Protein AF-A0A399RU28-F1 (afdb_monomer_lite)

Foldseek 3Di:
DDPDPPPPDDPDDDDPPPLVVVLQVQLVVQLPDDADDDLSVLLVVLLVVLVVVLVCCVPPPDFPLNVLSVVLNCQSSQCSSLVHDSNLSNQSNVLSVVLSVCVVVVVCPVPVVVLLVSLQSNLLSVLVSVVSVCVSSVNDQDPPPVSNVVSSLVSQLVVLLVVLVVLVVCCVPTNVPRDHDPCSSVSSSVRSD

Structure (mmCIF, N/CA/C/O backbone):
data_AF-A0A399RU28-F1
#
_entry.id   AF-A0A399RU28-F1
#
loop_
_atom_site.group_PDB
_atom_site.id
_atom_site.type_symbol
_atom_site.label_atom_id
_atom_site.label_alt_id
_atom_site.label_comp_id
_atom_site.label_asym_id
_atom_site.label_entity_id
_atom_site.label_seq_id
_atom_site.pdbx_PDB_ins_code
_atom_site.Cartn_x
_atom_site.Cartn_y
_atom_site.Cartn_z
_atom_site.occupancy
_atom_site.B_iso_or_equiv
_atom_site.auth_seq_id
_atom_site.auth_comp_id
_atom_site.auth_asym_id
_atom_site.auth_atom_id
_atom_site.pdbx_PDB_model_num
ATOM 1 N N . MET A 1 1 ? 39.721 -28.638 8.349 1.00 47.59 1 MET A N 1
ATOM 2 C CA . MET A 1 1 ? 39.337 -27.729 9.447 1.00 47.59 1 MET A CA 1
ATOM 3 C C . MET A 1 1 ? 38.107 -28.329 10.107 1.00 47.59 1 MET A C 1
ATOM 5 O O . MET A 1 1 ? 37.024 -28.208 9.555 1.00 47.59 1 MET A O 1
ATOM 9 N N . LEU A 1 2 ? 38.296 -29.092 11.189 1.00 48.44 2 LEU A N 1
ATOM 10 C CA . LEU A 1 2 ? 37.193 -29.583 12.018 1.00 48.44 2 LEU A CA 1
ATOM 11 C C . LEU A 1 2 ? 36.683 -28.405 12.857 1.00 48.44 2 LEU A C 1
ATOM 13 O O . LEU A 1 2 ? 37.481 -27.754 13.526 1.00 48.44 2 LEU A O 1
ATOM 17 N N . THR A 1 3 ? 35.385 -28.124 12.796 1.00 59.28 3 THR A N 1
ATOM 18 C CA . THR A 1 3 ? 34.708 -27.182 13.691 1.00 59.28 3 THR A CA 1
ATOM 19 C C . THR A 1 3 ? 34.723 -27.750 15.105 1.00 59.28 3 THR A C 1
ATOM 21 O O . THR A 1 3 ? 34.259 -28.868 15.320 1.00 59.28 3 THR A O 1
ATOM 24 N N . ASP A 1 4 ? 35.276 -26.992 16.045 1.00 61.34 4 ASP A N 1
ATOM 25 C CA . ASP A 1 4 ? 35.239 -27.282 17.475 1.00 61.34 4 ASP A CA 1
ATOM 26 C C . ASP A 1 4 ? 33.771 -27.342 17.958 1.00 61.34 4 ASP A C 1
ATOM 28 O O . ASP A 1 4 ? 33.078 -26.323 17.904 1.00 61.34 4 ASP A O 1
ATOM 32 N N . PRO A 1 5 ? 33.260 -28.506 18.404 1.00 63.31 5 PRO A N 1
ATOM 33 C CA . PRO A 1 5 ? 31.882 -28.651 18.870 1.00 63.31 5 PRO A CA 1
ATOM 34 C C . PRO A 1 5 ? 31.649 -28.056 20.272 1.00 63.31 5 PRO A C 1
ATOM 36 O O . PRO A 1 5 ? 30.544 -28.173 20.796 1.00 63.31 5 PRO A O 1
ATOM 39 N N . THR A 1 6 ? 32.667 -27.446 20.892 1.00 69.25 6 THR A N 1
ATOM 40 C CA . THR A 1 6 ? 32.591 -26.832 22.230 1.00 69.25 6 THR A CA 1
ATOM 41 C C . THR A 1 6 ? 32.585 -25.301 22.212 1.00 69.25 6 THR A C 1
ATOM 43 O O . THR A 1 6 ? 32.624 -24.670 23.270 1.00 69.25 6 THR A O 1
ATOM 46 N N . GLY A 1 7 ? 32.487 -24.688 21.025 1.00 64.19 7 GLY A N 1
ATOM 47 C CA . GLY A 1 7 ? 32.287 -23.246 20.903 1.00 64.19 7 GLY A CA 1
ATOM 48 C C . GLY A 1 7 ? 31.017 -22.794 21.644 1.00 64.19 7 GLY A C 1
ATOM 49 O O . GLY A 1 7 ? 30.012 -23.508 21.612 1.00 64.19 7 GLY A O 1
ATOM 50 N N . PRO A 1 8 ? 31.039 -21.637 22.332 1.00 69.00 8 PRO A N 1
ATOM 51 C CA . PRO A 1 8 ? 29.860 -21.115 23.013 1.00 69.00 8 PRO A CA 1
ATOM 52 C C . PRO A 1 8 ? 28.703 -21.000 22.019 1.00 69.00 8 PRO A C 1
ATOM 54 O O . PRO A 1 8 ? 28.905 -20.549 20.889 1.00 69.00 8 PRO A O 1
ATOM 57 N N . ASN A 1 9 ? 27.502 -21.412 22.443 1.00 69.19 9 ASN A N 1
ATOM 58 C CA . ASN A 1 9 ? 26.292 -21.205 21.652 1.00 69.19 9 ASN A CA 1
ATOM 59 C C . ASN A 1 9 ? 26.249 -19.744 21.180 1.00 69.19 9 ASN A C 1
ATOM 61 O O . ASN A 1 9 ? 26.571 -18.850 21.975 1.00 69.19 9 ASN A O 1
ATOM 65 N N . PRO A 1 10 ? 25.873 -19.486 19.913 1.00 69.38 10 PRO A N 1
ATOM 66 C CA . PRO A 1 10 ? 25.647 -18.122 19.469 1.00 69.38 10 PRO A CA 1
ATOM 67 C C . PRO A 1 10 ? 24.682 -17.453 20.459 1.00 69.38 10 PRO A C 1
ATOM 69 O O . PRO A 1 10 ? 23.732 -18.109 20.895 1.00 69.38 10 PRO A O 1
ATOM 72 N N . PRO A 1 11 ? 24.947 -16.202 20.875 1.00 71.19 11 PRO A N 1
ATOM 73 C CA . PRO A 1 11 ? 24.091 -15.521 21.832 1.00 71.19 11 PRO A CA 1
ATOM 74 C C . PRO A 1 11 ? 22.655 -15.539 21.312 1.00 71.19 11 PRO A C 1
ATOM 76 O O . PRO A 1 11 ? 22.426 -15.249 20.134 1.00 71.19 11 PRO A O 1
ATOM 79 N N . ASP A 1 12 ? 21.714 -15.906 22.186 1.00 75.88 12 ASP A N 1
ATOM 80 C CA . ASP A 1 12 ? 20.292 -15.885 21.864 1.00 75.88 12 ASP A CA 1
ATOM 81 C C . ASP A 1 12 ? 19.951 -14.527 21.250 1.00 75.88 12 ASP A C 1
ATOM 83 O O . ASP A 1 12 ? 20.352 -13.476 21.767 1.00 75.88 12 ASP A O 1
ATOM 87 N N . ALA A 1 13 ? 19.243 -14.548 20.118 1.00 69.31 13 ALA A N 1
ATOM 88 C CA . ALA A 1 13 ? 18.789 -13.319 19.492 1.00 69.31 13 ALA A CA 1
ATOM 89 C C . ALA A 1 13 ? 18.031 -12.497 20.549 1.00 69.31 13 ALA A C 1
ATOM 91 O O . ALA A 1 13 ? 17.167 -13.055 21.237 1.00 69.31 13 ALA A O 1
ATOM 92 N N . PRO A 1 14 ? 18.356 -11.203 20.723 1.00 68.81 14 PRO A N 1
ATOM 93 C CA . PRO A 1 14 ? 17.723 -10.394 21.749 1.00 68.81 14 PRO A CA 1
ATOM 94 C C . PRO A 1 14 ? 16.210 -10.431 21.545 1.00 68.81 14 PRO A C 1
ATOM 96 O O . PRO A 1 14 ? 15.713 -10.155 20.450 1.00 68.81 14 PRO A O 1
ATOM 99 N N . ALA A 1 15 ? 15.484 -10.813 22.597 1.00 66.88 15 ALA A N 1
ATOM 100 C CA . ALA A 1 15 ? 14.033 -10.826 22.558 1.00 66.88 15 ALA A CA 1
ATOM 101 C C . ALA A 1 15 ? 13.525 -9.412 22.222 1.00 66.88 15 ALA A C 1
ATOM 103 O O . ALA A 1 15 ? 14.080 -8.430 22.733 1.00 66.88 15 ALA A O 1
ATOM 104 N N . PRO A 1 16 ? 12.489 -9.281 21.375 1.00 65.56 16 PRO A N 1
ATOM 105 C CA . PRO A 1 16 ? 11.913 -7.980 21.084 1.00 65.56 16 PRO A CA 1
ATOM 106 C C . PRO A 1 16 ? 11.428 -7.322 22.385 1.00 65.56 16 PRO A C 1
ATOM 108 O O . PRO A 1 16 ? 10.990 -8.026 23.303 1.00 65.56 16 PRO A O 1
ATOM 111 N N . PRO A 1 17 ? 11.488 -5.984 22.482 1.00 73.38 17 PRO A N 1
ATOM 112 C CA . PRO A 1 17 ? 10.963 -5.280 23.642 1.00 73.38 17 PRO A CA 1
ATOM 113 C C . PRO A 1 17 ? 9.480 -5.641 23.862 1.00 73.38 17 PRO A C 1
ATOM 115 O O . PRO A 1 17 ? 8.737 -5.958 22.927 1.00 73.38 17 PRO A O 1
ATOM 118 N N . ALA A 1 18 ? 9.073 -5.701 25.134 1.00 74.75 18 ALA A N 1
ATOM 119 C CA . ALA A 1 18 ? 7.817 -6.329 25.557 1.00 74.75 18 ALA A CA 1
ATOM 120 C C . ALA A 1 18 ? 6.557 -5.692 24.935 1.00 74.75 18 ALA A C 1
ATOM 122 O O . ALA A 1 18 ? 5.540 -6.363 24.766 1.00 74.75 18 ALA A O 1
ATOM 123 N N . ASP A 1 19 ? 6.636 -4.416 24.567 1.00 82.19 19 ASP A N 1
ATOM 124 C CA . ASP A 1 19 ? 5.600 -3.649 23.876 1.00 82.19 19 ASP A CA 1
ATOM 125 C C . ASP A 1 19 ? 5.387 -4.116 22.426 1.00 82.19 19 ASP A C 1
ATOM 127 O O . ASP A 1 19 ? 4.248 -4.339 22.010 1.00 82.19 19 ASP A O 1
ATOM 131 N N . VAL A 1 20 ? 6.467 -4.357 21.681 1.00 78.75 20 VAL A N 1
ATOM 132 C CA . VAL A 1 20 ? 6.427 -4.871 20.304 1.00 78.75 20 VAL A CA 1
ATOM 133 C C . VAL A 1 20 ? 5.898 -6.303 20.278 1.00 78.75 20 VAL A C 1
ATOM 135 O O . VAL A 1 20 ? 5.045 -6.635 19.452 1.00 78.75 20 VAL A O 1
ATOM 138 N N . ALA A 1 21 ? 6.352 -7.152 21.204 1.00 81.88 21 ALA A N 1
ATOM 139 C CA . ALA A 1 21 ? 5.864 -8.526 21.317 1.00 81.88 21 ALA A CA 1
ATOM 140 C C . ALA A 1 21 ? 4.360 -8.571 21.642 1.00 81.88 21 ALA A C 1
ATOM 142 O O . ALA A 1 21 ? 3.609 -9.338 21.033 1.00 81.88 21 ALA A O 1
ATOM 143 N N . ALA A 1 22 ? 3.904 -7.714 22.561 1.00 85.50 22 ALA A N 1
ATOM 144 C CA . ALA A 1 22 ? 2.492 -7.592 22.902 1.00 85.50 22 ALA A CA 1
ATOM 145 C C . ALA A 1 22 ? 1.658 -7.092 21.712 1.00 85.50 22 ALA A C 1
ATOM 147 O O . ALA A 1 22 ? 0.605 -7.662 21.420 1.00 85.50 22 ALA A O 1
ATOM 148 N N . PHE A 1 23 ? 2.141 -6.077 20.989 1.00 85.44 23 PHE A N 1
ATOM 149 C CA . PHE A 1 23 ? 1.492 -5.571 19.780 1.00 85.44 23 PHE A CA 1
ATOM 150 C C . PHE A 1 23 ? 1.347 -6.660 18.709 1.00 85.44 23 PHE A C 1
ATOM 152 O O . PHE A 1 23 ? 0.246 -6.892 18.205 1.00 85.44 23 PHE A O 1
ATOM 159 N N . ALA A 1 24 ? 2.431 -7.379 18.407 1.00 84.94 24 ALA A N 1
ATOM 160 C CA . ALA A 1 24 ? 2.421 -8.467 17.433 1.00 84.94 24 ALA A CA 1
ATOM 161 C C . ALA A 1 24 ? 1.465 -9.600 17.848 1.00 84.94 24 ALA A C 1
ATOM 163 O O . ALA A 1 24 ? 0.697 -10.101 17.024 1.00 84.94 24 ALA A O 1
ATOM 164 N N . GLY A 1 25 ? 1.448 -9.959 19.137 1.00 86.50 25 GLY A N 1
ATOM 165 C CA . GLY A 1 25 ? 0.516 -10.945 19.683 1.00 86.50 25 GLY A CA 1
ATOM 166 C C . GLY A 1 25 ? -0.949 -10.527 19.518 1.00 86.50 25 GLY A C 1
ATOM 167 O O . GLY A 1 25 ? -1.777 -11.318 19.062 1.00 86.50 25 GLY A O 1
ATOM 168 N N . LEU A 1 26 ? -1.275 -9.267 19.816 1.00 87.06 26 LEU A N 1
ATOM 169 C CA . LEU A 1 26 ? -2.621 -8.716 19.625 1.00 87.06 26 LEU A CA 1
ATOM 170 C C . LEU A 1 26 ? -3.029 -8.676 18.150 1.00 87.06 26 LEU A C 1
ATOM 172 O O . LEU A 1 26 ? -4.180 -8.991 17.825 1.00 87.06 26 LEU A O 1
ATOM 176 N N . ALA A 1 27 ? -2.100 -8.330 17.259 1.00 88.75 27 ALA A N 1
ATOM 177 C CA . ALA A 1 27 ? -2.342 -8.348 15.824 1.00 88.75 27 ALA A CA 1
ATOM 178 C C . ALA A 1 27 ? -2.647 -9.771 15.329 1.00 88.75 27 ALA A C 1
ATOM 180 O O . ALA A 1 27 ? -3.633 -9.982 14.620 1.00 88.75 27 ALA A O 1
ATOM 181 N N . GLY A 1 28 ? -1.879 -10.767 15.784 1.00 88.06 28 GLY A N 1
ATOM 182 C CA . GLY A 1 28 ? -2.119 -12.180 15.482 1.00 88.06 28 GLY A CA 1
ATOM 183 C C . GLY A 1 28 ? -3.486 -12.667 15.972 1.00 88.06 28 GLY A C 1
ATOM 184 O O . GLY A 1 28 ? -4.254 -13.255 15.211 1.00 88.06 28 GLY A O 1
ATOM 185 N N . LEU A 1 29 ? -3.852 -12.349 17.217 1.00 92.12 29 LEU A N 1
ATOM 186 C CA . LEU A 1 29 ? -5.172 -12.690 17.761 1.00 92.12 29 LEU A CA 1
ATOM 187 C C . LEU A 1 29 ? -6.311 -12.022 16.988 1.00 92.12 29 LEU A C 1
ATOM 189 O O . LEU A 1 29 ? -7.373 -12.617 16.821 1.00 92.12 29 LEU A O 1
ATOM 193 N N . THR A 1 30 ? -6.110 -10.787 16.529 1.00 91.25 30 THR A N 1
ATOM 194 C CA . THR A 1 30 ? -7.100 -10.058 15.731 1.00 91.25 30 THR A CA 1
ATOM 195 C C . THR A 1 30 ? -7.265 -10.686 14.354 1.00 91.25 30 THR A C 1
ATOM 197 O O . THR A 1 30 ? -8.398 -10.867 13.904 1.00 91.25 30 THR A O 1
ATOM 200 N N . PHE A 1 31 ? -6.156 -11.091 13.732 1.00 92.19 31 PHE A N 1
ATOM 201 C CA . PHE A 1 31 ? -6.147 -11.743 12.429 1.00 92.19 31 PHE A CA 1
ATOM 202 C C . PHE A 1 31 ? -6.958 -13.043 12.420 1.00 92.19 31 PHE A C 1
ATOM 204 O O . PHE A 1 31 ? -7.761 -13.268 11.516 1.00 92.19 31 PHE A O 1
ATOM 211 N N . LEU A 1 32 ? -6.806 -13.857 13.469 1.00 93.19 32 LEU A N 1
ATOM 212 C CA . LEU A 1 32 ? -7.460 -15.161 13.612 1.00 93.19 32 LEU A CA 1
ATOM 213 C C . LEU A 1 32 ? -8.948 -15.089 13.982 1.00 93.19 32 LEU A C 1
ATOM 215 O O . LEU A 1 32 ? -9.616 -16.122 14.058 1.00 93.19 32 LEU A O 1
ATOM 219 N N . ARG A 1 33 ? -9.502 -13.896 14.231 1.00 91.44 33 ARG A N 1
ATOM 220 C CA . ARG A 1 33 ? -10.941 -13.770 14.496 1.00 91.44 33 ARG A CA 1
ATOM 221 C C . ARG A 1 33 ? -11.732 -14.210 13.258 1.00 91.44 33 ARG A C 1
ATOM 223 O O . ARG A 1 33 ? -11.344 -13.862 12.146 1.00 91.44 33 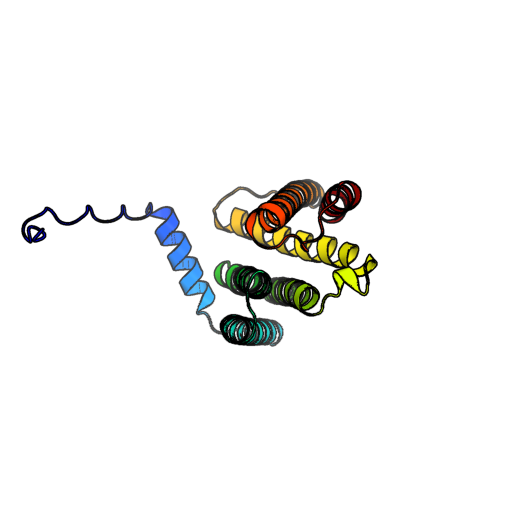ARG A O 1
ATOM 230 N N . PRO A 1 34 ? -12.874 -14.898 13.412 1.00 91.94 34 PRO A N 1
ATOM 231 C CA . PRO A 1 34 ? -13.719 -15.224 12.270 1.00 91.94 34 PRO A CA 1
ATOM 232 C C . PRO A 1 34 ? -14.293 -13.942 11.633 1.00 91.94 34 PRO A C 1
ATOM 234 O O . PRO A 1 34 ? -14.616 -12.990 12.363 1.00 91.94 34 PRO A O 1
ATOM 237 N N . PRO A 1 35 ? -14.433 -13.884 10.295 1.00 92.88 35 PRO A N 1
ATOM 238 C CA . PRO A 1 35 ? -15.053 -12.750 9.620 1.00 92.88 35 PRO A CA 1
ATOM 239 C C . PRO A 1 35 ? -16.526 -12.625 10.026 1.00 92.88 35 PRO A C 1
ATOM 241 O O . PRO A 1 35 ? -17.230 -13.615 10.226 1.00 92.88 35 PRO A O 1
ATOM 244 N N . ARG A 1 36 ? -17.011 -11.386 10.149 1.00 93.25 36 ARG A N 1
ATOM 245 C CA . ARG A 1 36 ? -18.416 -11.087 10.461 1.00 93.25 36 ARG A CA 1
ATOM 246 C C . ARG A 1 36 ? -19.004 -10.199 9.370 1.00 93.25 36 ARG A C 1
ATOM 248 O O . ARG A 1 36 ? -18.584 -9.055 9.218 1.00 93.25 36 ARG A O 1
ATOM 255 N N . GLY A 1 37 ? -19.989 -10.728 8.646 1.00 96.62 37 GLY A N 1
ATOM 256 C CA . GLY A 1 37 ? -20.664 -10.043 7.541 1.00 96.62 37 GLY A CA 1
ATOM 257 C C . GLY A 1 37 ? -19.992 -10.248 6.180 1.00 96.62 37 GLY A C 1
ATOM 258 O O . GLY A 1 37 ? -18.840 -10.667 6.087 1.00 96.62 37 GLY A O 1
ATOM 259 N N . VAL A 1 38 ? -20.734 -9.934 5.115 1.00 97.69 38 VAL A N 1
ATOM 260 C CA . VAL A 1 38 ? -20.341 -10.219 3.723 1.00 97.69 38 VAL A CA 1
ATOM 261 C C . VAL A 1 38 ? -19.036 -9.524 3.337 1.00 97.69 38 VAL A C 1
ATOM 263 O O . VAL A 1 38 ? -18.155 -10.161 2.779 1.00 97.69 38 VAL A O 1
ATOM 266 N N . THR A 1 39 ? -18.858 -8.247 3.685 1.00 97.75 39 THR A N 1
ATOM 267 C CA . THR A 1 39 ? -17.640 -7.495 3.337 1.00 97.75 39 THR A CA 1
ATOM 268 C C . THR A 1 39 ? -16.378 -8.103 3.950 1.00 97.75 39 THR A C 1
ATOM 270 O O . THR A 1 39 ? -15.341 -8.132 3.299 1.00 97.75 39 THR A O 1
ATOM 273 N N . ALA A 1 40 ? -16.462 -8.622 5.180 1.00 96.88 40 ALA A N 1
ATOM 274 C CA . ALA A 1 40 ? -15.328 -9.281 5.826 1.00 96.88 40 ALA A CA 1
ATOM 275 C C . ALA A 1 40 ? -14.990 -10.613 5.141 1.00 96.88 40 ALA A C 1
ATOM 277 O O . ALA A 1 40 ? -13.823 -10.916 4.936 1.00 96.88 40 ALA A O 1
ATOM 278 N N . VAL A 1 41 ? -16.011 -11.372 4.731 1.00 98.06 41 VAL A N 1
ATOM 279 C CA . VAL A 1 41 ? -15.817 -12.604 3.952 1.00 98.06 41 VAL A CA 1
ATOM 280 C C . VAL A 1 41 ? -15.180 -12.297 2.597 1.00 98.06 41 VAL A C 1
ATOM 282 O O . VAL A 1 41 ? -14.254 -12.989 2.194 1.00 98.06 41 VAL A O 1
ATOM 285 N N . LEU A 1 42 ? -15.627 -11.242 1.909 1.00 98.38 42 LEU A N 1
ATOM 286 C CA . LEU A 1 42 ? -15.019 -10.821 0.646 1.00 98.38 42 LEU A CA 1
ATOM 287 C C . LEU A 1 42 ? -13.546 -10.433 0.828 1.00 98.38 42 LEU A C 1
ATOM 289 O O . LEU A 1 42 ? -12.726 -10.827 0.006 1.00 98.38 42 LEU A O 1
ATOM 293 N N . ALA A 1 43 ? -13.192 -9.728 1.908 1.00 97.81 43 ALA A N 1
ATOM 294 C CA . ALA A 1 43 ? -11.795 -9.397 2.204 1.00 97.81 43 ALA A CA 1
ATOM 295 C C . ALA A 1 43 ? -10.939 -10.661 2.405 1.00 97.81 43 ALA A C 1
ATOM 297 O O . ALA A 1 43 ? -9.834 -10.755 1.873 1.00 97.81 43 ALA A O 1
ATOM 298 N N . ASP A 1 44 ? -11.470 -11.666 3.106 1.00 97.75 44 ASP A N 1
ATOM 299 C CA . ASP A 1 44 ? -10.787 -12.949 3.294 1.00 97.75 44 ASP A CA 1
ATOM 300 C C . ASP A 1 44 ? -10.638 -13.723 1.973 1.00 97.75 44 ASP A C 1
ATOM 302 O O . ASP A 1 44 ? -9.577 -14.292 1.720 1.00 97.75 44 ASP A O 1
ATOM 306 N N . VAL A 1 45 ? -11.646 -13.701 1.092 1.00 98.25 45 VAL A N 1
ATOM 307 C CA . VAL A 1 45 ? -11.549 -14.292 -0.257 1.00 98.25 45 VAL A CA 1
ATOM 308 C C . VAL A 1 45 ? -10.448 -13.615 -1.070 1.00 98.25 45 VAL A C 1
ATOM 310 O O . VAL A 1 45 ? -9.610 -14.305 -1.645 1.00 98.25 45 VAL A O 1
ATOM 313 N N . VAL A 1 46 ? -10.407 -12.281 -1.079 1.00 98.44 46 VAL A N 1
ATOM 314 C CA . VAL A 1 46 ? -9.357 -11.505 -1.759 1.00 98.44 46 VAL A CA 1
ATOM 315 C C . VAL A 1 46 ? -7.974 -11.862 -1.201 1.00 98.44 46 VAL A C 1
ATOM 317 O O . VAL A 1 46 ? -7.041 -12.082 -1.970 1.00 98.44 46 VAL A O 1
ATOM 320 N N . ARG A 1 47 ? -7.845 -12.035 0.120 1.00 98.00 47 ARG A N 1
ATOM 321 C CA . ARG A 1 47 ? -6.600 -12.485 0.764 1.00 98.00 47 ARG A CA 1
ATOM 322 C C . ARG A 1 47 ? -6.178 -13.888 0.337 1.00 98.00 47 ARG A C 1
ATOM 324 O O . ARG A 1 47 ? -4.998 -14.105 0.079 1.00 98.00 47 ARG A O 1
ATOM 331 N N . VAL A 1 48 ? -7.117 -14.831 0.246 1.00 98.25 48 VAL A N 1
ATOM 332 C CA . VAL A 1 48 ? -6.836 -16.194 -0.233 1.00 98.25 48 VAL A CA 1
ATOM 333 C C . VAL A 1 48 ? -6.400 -16.174 -1.695 1.00 98.25 48 VAL A C 1
ATOM 335 O O . VAL A 1 48 ? -5.406 -16.814 -2.026 1.00 98.25 48 VAL A O 1
ATOM 338 N N . ILE A 1 49 ? -7.090 -15.414 -2.550 1.00 98.44 49 ILE A N 1
ATOM 339 C CA . ILE A 1 49 ? -6.698 -15.234 -3.954 1.00 98.44 49 ILE A CA 1
ATOM 340 C C . ILE A 1 49 ? -5.271 -14.698 -4.016 1.00 98.44 49 ILE A C 1
ATOM 342 O O . ILE A 1 49 ? -4.425 -15.323 -4.642 1.00 98.44 49 ILE A O 1
ATOM 346 N N . GLY A 1 50 ? -4.976 -13.611 -3.302 1.00 98.00 50 GLY A N 1
ATOM 347 C CA . GLY A 1 50 ? -3.644 -13.017 -3.296 1.00 98.00 50 GLY A CA 1
ATOM 348 C C . GLY A 1 50 ? -2.550 -13.958 -2.798 1.00 98.00 50 GLY A C 1
ATOM 349 O O . GLY A 1 50 ? -1.480 -14.013 -3.397 1.00 98.00 50 GLY A O 1
ATOM 350 N N . LEU A 1 51 ? -2.821 -14.747 -1.753 1.00 98.12 51 LEU A N 1
ATOM 351 C CA . LEU A 1 51 ? -1.882 -15.760 -1.268 1.00 98.12 51 LEU A CA 1
ATOM 352 C C . LEU A 1 51 ? -1.611 -16.827 -2.326 1.00 98.12 51 LEU A C 1
ATOM 354 O O . LEU A 1 51 ? -0.456 -17.160 -2.575 1.00 98.12 51 LEU A O 1
ATOM 358 N N . LEU A 1 52 ? -2.657 -17.355 -2.961 1.00 98.06 52 LEU A N 1
ATOM 359 C CA . LEU A 1 52 ? -2.503 -18.362 -4.007 1.00 98.06 52 LEU A CA 1
ATOM 360 C C . LEU A 1 52 ? -1.786 -17.785 -5.232 1.00 98.06 52 LEU A C 1
ATOM 362 O O . LEU A 1 52 ? -0.930 -18.463 -5.791 1.00 98.06 52 LEU A O 1
ATOM 366 N N . THR A 1 53 ? -2.079 -16.539 -5.614 1.00 97.25 53 THR A N 1
ATOM 367 C CA . THR A 1 53 ? -1.397 -15.848 -6.714 1.00 97.25 53 THR A CA 1
ATOM 368 C C . THR A 1 53 ? 0.076 -15.617 -6.405 1.00 97.25 53 THR A C 1
ATOM 370 O O . THR A 1 53 ? 0.896 -15.875 -7.275 1.00 97.25 53 THR A O 1
ATOM 373 N N . PHE A 1 54 ? 0.437 -15.210 -5.185 1.00 96.62 54 PHE A N 1
ATOM 374 C CA . PHE A 1 54 ? 1.839 -15.092 -4.776 1.00 96.62 54 PHE A CA 1
ATOM 375 C C . PHE A 1 54 ? 2.556 -16.445 -4.769 1.00 96.62 54 PHE A C 1
ATOM 377 O O . PHE A 1 54 ? 3.648 -16.581 -5.312 1.00 96.62 54 PHE A O 1
ATOM 384 N N . LEU A 1 55 ? 1.949 -17.478 -4.177 1.00 96.00 55 LEU A N 1
ATOM 385 C CA . LEU A 1 55 ? 2.556 -18.810 -4.171 1.00 96.00 55 LEU A CA 1
ATOM 386 C C . LEU A 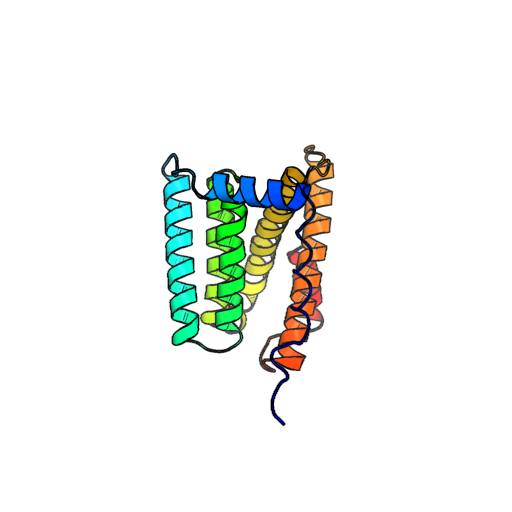1 55 ? 2.761 -19.310 -5.601 1.00 96.00 55 LEU A C 1
ATOM 388 O O . LEU A 1 55 ? 3.829 -19.815 -5.924 1.00 96.00 55 LEU A O 1
ATOM 392 N N . PHE A 1 56 ? 1.769 -19.119 -6.470 1.00 96.06 56 PHE A N 1
ATOM 393 C CA . PHE A 1 56 ? 1.895 -19.421 -7.889 1.00 96.06 56 PHE A CA 1
ATOM 394 C C . PHE A 1 56 ? 2.992 -18.586 -8.554 1.00 96.06 56 PHE A C 1
ATOM 396 O O . PHE A 1 56 ? 3.806 -19.149 -9.284 1.00 96.06 56 PHE A O 1
ATOM 403 N N . SER A 1 57 ? 3.058 -17.279 -8.277 1.00 95.38 57 SER A N 1
ATOM 404 C CA . SER A 1 57 ? 4.054 -16.389 -8.870 1.00 95.38 57 SER A CA 1
ATOM 405 C C . SER A 1 57 ? 5.459 -16.855 -8.542 1.00 95.38 57 SER A C 1
ATOM 407 O O . SER A 1 57 ? 6.267 -16.904 -9.447 1.00 95.38 57 SER A O 1
ATOM 40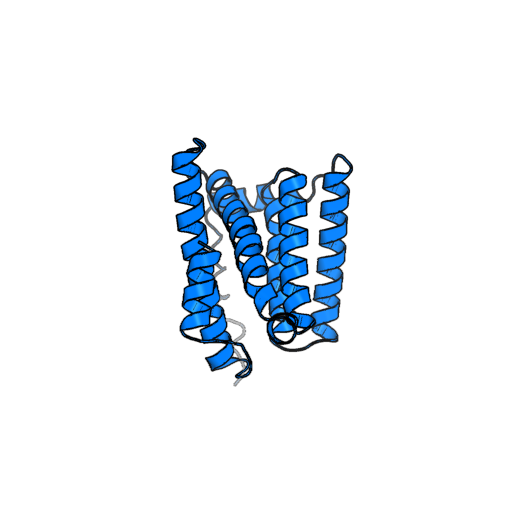9 N N . VAL A 1 58 ? 5.746 -17.284 -7.310 1.00 93.25 58 VAL A N 1
ATOM 410 C CA . VAL A 1 58 ? 7.085 -17.756 -6.910 1.00 93.25 58 VAL A CA 1
ATOM 411 C C . VAL A 1 58 ? 7.592 -18.922 -7.771 1.00 93.25 58 VAL A C 1
ATOM 413 O O . VAL A 1 58 ? 8.794 -19.018 -8.009 1.00 93.25 58 VAL A O 1
ATOM 416 N N . PHE A 1 59 ? 6.704 -19.801 -8.245 1.00 93.12 59 PHE A N 1
ATOM 417 C CA . PHE A 1 59 ? 7.090 -20.963 -9.056 1.00 93.12 59 PHE A CA 1
ATOM 418 C C . PHE A 1 59 ? 6.945 -20.739 -10.563 1.00 93.12 59 PHE A C 1
ATOM 420 O O . PHE A 1 59 ? 7.676 -21.348 -11.341 1.00 93.12 59 PHE A O 1
ATOM 427 N N . ALA A 1 60 ? 5.978 -19.922 -10.978 1.00 93.69 60 ALA A N 1
ATOM 428 C CA . ALA A 1 60 ? 5.622 -19.739 -12.382 1.00 93.69 60 ALA A CA 1
ATOM 429 C C . ALA A 1 60 ? 6.218 -18.468 -12.999 1.00 93.69 60 ALA A C 1
ATOM 431 O O . ALA A 1 60 ? 6.400 -18.413 -14.215 1.00 93.69 60 ALA A O 1
ATOM 432 N N . TRP A 1 61 ? 6.491 -17.450 -12.183 1.00 90.94 61 TRP A N 1
ATOM 433 C CA . TRP A 1 61 ? 7.005 -16.143 -12.585 1.00 90.94 61 TRP A CA 1
ATOM 434 C C . TRP A 1 61 ? 8.302 -15.834 -11.818 1.00 90.94 61 TRP A C 1
ATOM 436 O O . TRP A 1 61 ? 8.536 -16.304 -10.707 1.00 90.94 61 TRP A O 1
ATOM 446 N N . THR A 1 62 ? 9.196 -15.050 -12.406 1.00 76.25 62 THR A N 1
ATOM 447 C CA . THR A 1 62 ? 10.506 -14.764 -11.801 1.00 76.25 62 THR A CA 1
ATOM 448 C C . THR A 1 62 ? 10.707 -13.272 -11.582 1.00 76.25 62 THR A C 1
ATOM 450 O O . THR A 1 62 ? 10.028 -12.448 -12.188 1.00 76.25 62 THR A O 1
ATOM 453 N N . GLY A 1 63 ? 11.648 -12.929 -10.701 1.00 82.06 63 GLY A N 1
ATOM 454 C CA . GLY A 1 63 ? 12.112 -11.555 -10.514 1.00 82.06 63 GLY A CA 1
ATOM 455 C C . GLY A 1 63 ? 11.094 -10.628 -9.845 1.00 82.06 63 GLY A C 1
ATOM 456 O O . GLY A 1 63 ? 10.479 -10.973 -8.832 1.00 82.06 63 GLY A O 1
ATOM 457 N N . THR A 1 64 ? 10.953 -9.437 -10.422 1.00 85.38 64 THR A N 1
ATOM 458 C CA . THR A 1 64 ? 10.196 -8.281 -9.915 1.00 85.38 64 THR A CA 1
ATOM 459 C C . THR A 1 64 ? 8.717 -8.590 -9.691 1.00 85.38 64 THR A C 1
ATOM 461 O O . THR A 1 64 ? 8.162 -8.212 -8.663 1.00 85.38 64 THR A O 1
ATOM 464 N N . THR A 1 65 ? 8.095 -9.388 -10.563 1.00 90.25 65 THR A N 1
ATOM 465 C CA . THR A 1 65 ? 6.685 -9.798 -10.424 1.00 90.25 65 THR A CA 1
ATOM 466 C C . THR A 1 65 ? 6.408 -10.470 -9.074 1.00 90.25 65 THR A C 1
ATOM 468 O O . THR A 1 65 ? 5.447 -10.129 -8.384 1.00 90.25 65 THR A O 1
ATOM 471 N N . SER A 1 66 ? 7.240 -11.436 -8.674 1.00 92.44 66 SER A N 1
ATOM 472 C CA . SER A 1 66 ? 7.037 -12.160 -7.413 1.00 92.44 66 SER A CA 1
ATOM 473 C C . SER A 1 66 ? 7.272 -11.260 -6.200 1.00 92.44 66 SER A C 1
ATOM 475 O O . SER A 1 66 ? 6.585 -11.413 -5.189 1.00 92.44 66 SER A O 1
ATOM 477 N N . ALA A 1 67 ? 8.173 -10.278 -6.312 1.00 92.06 67 ALA A N 1
ATOM 478 C CA . ALA A 1 67 ? 8.347 -9.245 -5.294 1.00 92.06 67 ALA A CA 1
ATOM 479 C C . ALA A 1 67 ? 7.100 -8.348 -5.169 1.00 92.06 67 ALA A C 1
ATOM 481 O O . ALA A 1 67 ? 6.655 -8.087 -4.052 1.00 92.06 67 ALA A O 1
ATOM 482 N N . MET A 1 68 ? 6.469 -7.962 -6.284 1.00 94.25 68 MET A N 1
ATOM 483 C CA . MET A 1 68 ? 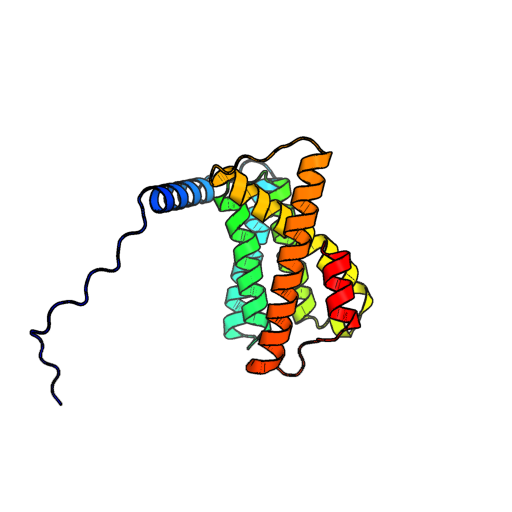5.233 -7.165 -6.265 1.00 94.25 68 MET A CA 1
ATOM 484 C C . MET A 1 68 ? 4.070 -7.908 -5.606 1.00 94.25 68 MET A C 1
ATOM 486 O O . MET A 1 68 ? 3.371 -7.344 -4.763 1.00 94.25 68 MET A O 1
ATOM 490 N N . PHE A 1 69 ? 3.894 -9.201 -5.893 1.00 96.75 69 PHE A N 1
ATOM 491 C CA . PHE A 1 69 ? 2.886 -10.004 -5.191 1.00 96.75 69 PHE A CA 1
ATOM 492 C C . PHE A 1 69 ? 3.228 -10.235 -3.710 1.00 96.75 69 PHE A C 1
ATOM 494 O O . PHE A 1 69 ? 2.314 -10.316 -2.886 1.00 96.75 69 PHE A O 1
ATOM 501 N N . ALA A 1 70 ? 4.512 -10.277 -3.337 1.00 95.25 70 ALA A N 1
ATOM 502 C CA . ALA A 1 70 ? 4.922 -10.304 -1.931 1.00 95.25 70 ALA A CA 1
ATOM 503 C C . ALA A 1 70 ? 4.541 -9.002 -1.200 1.00 95.25 70 ALA A C 1
ATOM 505 O O . ALA A 1 70 ? 4.009 -9.051 -0.090 1.00 95.25 70 ALA A O 1
ATOM 506 N N . LEU A 1 71 ? 4.751 -7.840 -1.828 1.00 95.06 71 LEU A N 1
ATOM 507 C CA . LEU A 1 71 ? 4.308 -6.548 -1.294 1.00 95.06 71 LEU A CA 1
ATOM 508 C C . LEU A 1 71 ? 2.778 -6.479 -1.195 1.00 95.06 71 LEU A C 1
ATOM 510 O O . LEU A 1 71 ? 2.241 -6.067 -0.163 1.00 95.06 71 LEU A O 1
ATOM 514 N N . ALA A 1 72 ? 2.061 -6.965 -2.212 1.00 97.19 72 ALA A N 1
ATOM 515 C CA . ALA A 1 72 ? 0.603 -7.035 -2.178 1.00 97.19 72 ALA A CA 1
ATOM 516 C C . ALA A 1 72 ? 0.094 -7.902 -1.016 1.00 97.19 72 ALA A C 1
ATOM 518 O O . ALA A 1 72 ? -0.879 -7.527 -0.360 1.00 97.19 72 ALA A O 1
ATOM 519 N N . LEU A 1 73 ? 0.779 -9.009 -0.696 1.00 96.88 73 LEU A N 1
ATOM 520 C CA . LEU A 1 73 ? 0.466 -9.829 0.476 1.00 96.88 73 LEU A CA 1
ATOM 521 C C . LEU A 1 73 ? 0.576 -9.066 1.796 1.00 96.88 73 LEU A C 1
ATOM 523 O O . LEU A 1 73 ? -0.274 -9.257 2.669 1.00 96.88 73 LEU A O 1
ATOM 527 N N . LEU A 1 74 ? 1.564 -8.179 1.948 1.00 96.00 74 LEU A N 1
ATOM 528 C CA . LEU A 1 74 ? 1.641 -7.312 3.127 1.00 96.00 74 LEU A CA 1
ATOM 529 C C . LEU A 1 74 ? 0.396 -6.422 3.219 1.00 96.00 74 LEU A C 1
ATOM 531 O O . LEU A 1 74 ? -0.226 -6.349 4.280 1.00 96.00 74 LEU A O 1
ATOM 535 N N . GLY A 1 75 ? -0.027 -5.838 2.094 1.00 95.62 75 GLY A N 1
ATOM 536 C CA . GLY A 1 75 ? -1.268 -5.066 1.988 1.00 95.62 75 GLY A CA 1
ATOM 537 C C . GLY A 1 75 ? -2.539 -5.871 2.286 1.00 95.62 75 GLY A C 1
ATOM 538 O O . GLY A 1 75 ? -3.507 -5.315 2.791 1.00 95.62 75 GLY A O 1
ATOM 539 N N . LEU A 1 76 ? -2.535 -7.185 2.052 1.00 97.12 76 LEU A N 1
ATOM 540 C CA . LEU A 1 76 ? -3.664 -8.070 2.357 1.00 97.12 76 LEU A CA 1
ATOM 541 C C . LEU A 1 76 ? -3.712 -8.502 3.828 1.00 97.12 76 LEU A C 1
ATOM 543 O O . LEU A 1 76 ? -4.793 -8.730 4.375 1.00 97.12 76 LEU A O 1
ATOM 547 N N . VAL A 1 77 ? -2.555 -8.672 4.472 1.00 96.81 77 VAL A N 1
ATOM 548 C CA . VAL A 1 77 ? -2.449 -9.217 5.836 1.00 96.81 77 VAL A CA 1
ATOM 549 C C . VAL A 1 77 ? -2.482 -8.117 6.896 1.00 96.81 77 VAL A C 1
ATOM 551 O O . VAL A 1 77 ? -3.155 -8.263 7.921 1.00 96.81 77 VAL A O 1
ATOM 554 N N . ALA A 1 78 ? -1.792 -7.003 6.651 1.00 96.81 78 ALA A N 1
ATOM 555 C CA . ALA A 1 78 ? -1.665 -5.900 7.596 1.00 96.81 78 ALA A CA 1
ATOM 556 C C . ALA A 1 78 ? -3.010 -5.297 8.053 1.00 96.81 78 ALA A C 1
ATOM 558 O O . ALA A 1 78 ? -3.225 -5.233 9.267 1.00 96.81 78 ALA A O 1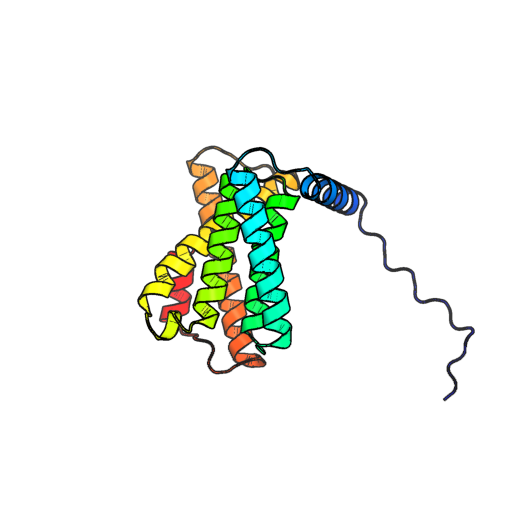
ATOM 559 N N . PRO A 1 79 ? -3.957 -4.900 7.172 1.00 97.00 79 PRO A N 1
ATOM 560 C CA . PRO A 1 79 ? -5.222 -4.310 7.619 1.00 97.00 79 PRO A CA 1
ATOM 561 C C . PRO A 1 79 ? -6.020 -5.267 8.508 1.00 97.00 79 PRO A C 1
ATOM 563 O O . PRO A 1 79 ? -6.630 -4.840 9.491 1.00 97.00 79 PRO A O 1
ATOM 566 N N . ARG A 1 80 ? -5.961 -6.571 8.226 1.00 96.31 80 ARG A N 1
ATOM 567 C CA . ARG A 1 80 ? -6.616 -7.598 9.035 1.00 96.31 80 ARG A CA 1
ATOM 568 C C . ARG A 1 80 ? -6.003 -7.718 10.424 1.00 96.31 80 ARG A C 1
ATOM 570 O O . ARG A 1 80 ? -6.742 -7.698 11.408 1.00 96.31 80 ARG A O 1
ATOM 577 N N . GLY A 1 81 ? -4.675 -7.811 10.510 1.00 95.56 81 GLY A N 1
ATOM 578 C CA . GLY A 1 81 ? -3.958 -7.873 11.787 1.00 95.56 81 GLY A CA 1
ATOM 579 C C . GLY A 1 81 ? -4.172 -6.615 12.632 1.00 95.56 81 GLY A C 1
ATOM 580 O O . GLY A 1 81 ? -4.371 -6.701 13.839 1.00 95.56 81 GLY A O 1
ATOM 581 N N . LEU A 1 82 ? -4.251 -5.448 11.990 1.00 96.00 82 LEU A N 1
ATOM 582 C CA . LEU A 1 82 ? -4.526 -4.174 12.657 1.00 96.00 82 LEU A CA 1
ATOM 583 C C . LEU A 1 82 ? -5.994 -3.998 13.066 1.00 96.00 82 LEU A C 1
ATOM 585 O O . LEU A 1 82 ? -6.318 -3.021 13.742 1.00 96.00 82 LEU A O 1
ATOM 589 N N . GLY A 1 83 ? -6.895 -4.901 12.671 1.00 95.19 83 GLY A N 1
ATOM 590 C CA . GLY A 1 83 ? -8.323 -4.784 12.959 1.00 95.19 83 GLY A CA 1
ATOM 591 C C . GLY A 1 83 ? -8.989 -3.637 12.197 1.00 95.19 83 GLY A C 1
ATOM 592 O O . GLY A 1 83 ? -9.812 -2.909 12.759 1.00 95.19 83 GLY A O 1
ATOM 593 N N . ALA A 1 84 ? -8.615 -3.432 10.933 1.00 96.69 84 ALA A N 1
ATOM 594 C CA . ALA A 1 84 ? -9.278 -2.487 10.047 1.00 96.69 84 ALA A CA 1
ATOM 595 C C . ALA A 1 84 ? -10.773 -2.816 9.899 1.00 96.69 84 ALA A C 1
ATOM 597 O O . ALA A 1 84 ? -11.211 -3.967 9.971 1.00 96.69 84 ALA A O 1
ATOM 598 N N . ARG A 1 85 ? -11.578 -1.778 9.649 1.00 96.62 85 ARG A N 1
ATOM 599 C CA . ARG A 1 85 ? -12.983 -1.950 9.253 1.00 96.62 85 ARG A CA 1
ATOM 600 C C . ARG A 1 85 ? -13.053 -2.770 7.951 1.00 96.62 85 ARG A C 1
ATOM 602 O O . ARG A 1 85 ? -12.270 -2.475 7.051 1.00 96.62 85 ARG A O 1
ATOM 609 N N . PRO A 1 86 ? -14.000 -3.719 7.794 1.00 97.00 86 PRO A N 1
ATOM 610 C CA . PRO A 1 86 ? -14.009 -4.644 6.656 1.00 97.00 86 PRO A CA 1
ATOM 611 C C . PRO A 1 86 ? -13.953 -3.984 5.274 1.00 97.00 86 PRO A C 1
ATOM 613 O O . PRO A 1 86 ? -13.307 -4.507 4.380 1.00 97.00 86 PRO A O 1
ATOM 616 N N . GLY A 1 87 ? -14.595 -2.825 5.092 1.00 97.88 87 GLY A N 1
ATOM 617 C CA . GLY A 1 87 ? -14.532 -2.096 3.820 1.00 97.88 87 GLY A CA 1
ATOM 618 C C . GLY A 1 87 ? -13.151 -1.507 3.513 1.00 97.88 87 GLY A C 1
ATOM 619 O O . GLY A 1 87 ? -12.757 -1.476 2.356 1.00 97.88 87 GLY A O 1
ATOM 620 N N . LEU A 1 88 ? -12.406 -1.079 4.539 1.00 97.44 88 LEU A N 1
ATOM 621 C CA . LEU A 1 88 ? -11.031 -0.598 4.373 1.00 97.44 88 LEU A CA 1
ATOM 622 C C . LEU A 1 88 ? -10.075 -1.766 4.100 1.00 97.44 88 LEU A C 1
ATOM 624 O O . LEU A 1 88 ? -9.243 -1.651 3.215 1.00 97.44 88 LEU A O 1
ATOM 628 N N . ASP A 1 89 ? -10.234 -2.885 4.816 1.00 98.31 89 ASP A N 1
ATOM 629 C CA . ASP A 1 89 ? -9.491 -4.136 4.572 1.00 98.31 89 ASP A CA 1
ATOM 630 C C . ASP A 1 89 ? -9.688 -4.616 3.125 1.00 98.31 89 ASP A C 1
ATOM 632 O O . ASP A 1 89 ? -8.727 -4.761 2.374 1.00 98.31 89 ASP A O 1
ATOM 636 N N . LEU A 1 90 ? -10.949 -4.733 2.691 1.00 98.44 90 LEU A N 1
ATOM 637 C CA . LEU A 1 90 ? -11.292 -5.112 1.322 1.00 98.44 90 LEU A CA 1
ATOM 638 C C . LEU A 1 90 ? -10.730 -4.128 0.286 1.00 98.44 90 LEU A C 1
ATOM 640 O O . LEU A 1 90 ? -10.178 -4.561 -0.720 1.00 98.44 90 LEU A O 1
ATOM 644 N N . GLY A 1 91 ? -10.876 -2.821 0.526 1.00 98.50 91 GLY A N 1
ATOM 645 C CA . GLY A 1 91 ? -10.393 -1.783 -0.383 1.00 98.50 91 GLY A CA 1
ATOM 646 C C . GLY A 1 91 ? -8.879 -1.836 -0.567 1.00 98.50 91 GLY A C 1
ATOM 647 O O . GLY A 1 91 ? -8.417 -1.901 -1.699 1.00 98.50 91 GLY A O 1
ATOM 648 N N . ILE A 1 92 ? -8.118 -1.892 0.532 1.00 98.44 92 ILE A N 1
ATOM 649 C CA . ILE A 1 92 ? -6.655 -2.028 0.481 1.00 98.44 92 ILE A CA 1
ATOM 650 C C . ILE A 1 92 ? -6.278 -3.311 -0.263 1.00 98.44 92 ILE A C 1
ATOM 652 O O . ILE A 1 92 ? -5.462 -3.259 -1.176 1.00 98.44 92 ILE A O 1
ATOM 656 N N . GLY A 1 93 ? -6.906 -4.440 0.078 1.00 98.19 93 GLY A N 1
ATOM 657 C CA . GLY A 1 93 ? -6.590 -5.727 -0.534 1.00 98.19 93 GLY A CA 1
ATOM 658 C C . GLY A 1 93 ? -6.854 -5.787 -2.040 1.00 98.19 93 GLY A C 1
ATOM 659 O O . GLY A 1 93 ? -6.043 -6.332 -2.784 1.00 98.19 93 GLY A O 1
ATOM 660 N N . ILE A 1 94 ? -7.969 -5.216 -2.505 1.00 98.50 94 ILE A N 1
ATOM 661 C CA . ILE A 1 94 ? -8.261 -5.118 -3.942 1.00 98.50 94 ILE A CA 1
ATOM 662 C C . ILE A 1 94 ? -7.230 -4.221 -4.618 1.00 98.50 94 ILE A C 1
ATOM 664 O O . ILE A 1 94 ? -6.649 -4.624 -5.621 1.00 98.50 94 ILE A O 1
ATOM 668 N N . THR A 1 95 ? -6.988 -3.031 -4.070 1.00 98.06 95 THR A N 1
ATOM 669 C CA . THR A 1 95 ? -6.078 -2.055 -4.668 1.00 98.06 95 THR A CA 1
ATOM 670 C C . THR A 1 95 ? -4.663 -2.611 -4.812 1.00 98.06 95 THR A C 1
ATOM 672 O O . THR A 1 95 ? -4.093 -2.533 -5.899 1.00 98.06 95 THR A O 1
ATOM 675 N N . THR A 1 96 ? -4.103 -3.233 -3.770 1.00 97.56 96 THR A N 1
ATOM 676 C CA . THR A 1 96 ? -2.735 -3.770 -3.839 1.00 97.56 96 THR A CA 1
ATOM 677 C C . THR A 1 96 ? -2.621 -4.958 -4.789 1.00 97.56 96 THR A C 1
ATOM 679 O O . THR A 1 96 ? -1.617 -5.083 -5.489 1.00 97.56 96 THR A O 1
ATOM 682 N N . LEU A 1 97 ? -3.648 -5.811 -4.879 1.00 97.88 97 LEU A N 1
ATOM 683 C CA . LEU A 1 97 ? -3.664 -6.896 -5.861 1.00 97.88 97 LEU A CA 1
ATOM 684 C C . LEU A 1 97 ? -3.820 -6.399 -7.293 1.00 97.88 97 LEU A C 1
ATOM 686 O O . LEU A 1 97 ? -3.165 -6.935 -8.181 1.00 97.88 97 LEU A O 1
ATOM 690 N N . VAL A 1 98 ? -4.664 -5.393 -7.525 1.00 98.12 98 VAL A N 1
ATOM 691 C CA . VAL A 1 98 ? -4.814 -4.777 -8.848 1.00 98.12 98 VAL A CA 1
ATOM 692 C C . VAL A 1 98 ? -3.507 -4.114 -9.271 1.00 98.12 98 VAL A C 1
ATOM 694 O O . VAL A 1 98 ? -3.106 -4.300 -10.414 1.00 98.12 98 VAL A O 1
ATOM 697 N N . SER A 1 99 ? -2.809 -3.419 -8.371 1.00 96.12 99 SER A N 1
ATOM 698 C CA . SER A 1 99 ? -1.495 -2.829 -8.657 1.00 96.12 99 SER A CA 1
ATOM 699 C C . SER A 1 99 ? -0.459 -3.899 -9.046 1.00 96.12 99 SER A C 1
ATOM 701 O O . SER A 1 99 ? 0.128 -3.826 -10.127 1.00 96.12 99 SER A O 1
ATOM 703 N N . ALA A 1 100 ? -0.323 -4.977 -8.262 1.00 96.00 100 ALA A N 1
ATOM 704 C CA . ALA A 1 100 ? 0.592 -6.077 -8.594 1.00 96.00 100 ALA A CA 1
ATOM 705 C C . ALA A 1 100 ? 0.207 -6.813 -9.893 1.00 96.00 100 ALA A C 1
ATOM 707 O O . ALA A 1 100 ? 1.070 -7.181 -10.692 1.00 96.00 100 ALA A O 1
ATOM 708 N N . ALA A 1 101 ? -1.091 -7.009 -10.138 1.00 96.62 101 ALA A N 1
ATOM 709 C CA . ALA A 1 101 ? -1.580 -7.591 -11.384 1.00 96.62 101 ALA A CA 1
ATOM 710 C C . ALA A 1 101 ? -1.333 -6.669 -12.587 1.00 96.62 101 ALA A C 1
ATOM 712 O O . ALA A 1 101 ? -1.011 -7.167 -13.660 1.00 96.62 101 ALA A O 1
ATOM 713 N N . SER A 1 102 ? -1.438 -5.349 -12.405 1.00 95.69 102 SER A N 1
ATOM 714 C CA . SER A 1 102 ? -1.160 -4.354 -13.449 1.00 95.69 102 SER A CA 1
ATOM 715 C C . SER A 1 102 ? 0.295 -4.422 -13.893 1.00 95.69 102 SER A C 1
ATOM 717 O O . SER A 1 102 ? 0.545 -4.468 -15.094 1.00 95.69 102 SER A O 1
ATOM 719 N N . ASN A 1 103 ? 1.225 -4.550 -12.938 1.00 92.25 103 ASN A N 1
ATOM 720 C CA . ASN A 1 103 ? 2.637 -4.794 -13.232 1.00 92.25 103 ASN A CA 1
ATOM 721 C C . ASN A 1 103 ? 2.829 -6.089 -14.028 1.00 92.25 103 ASN A C 1
ATOM 723 O O . ASN A 1 103 ? 3.570 -6.121 -14.993 1.00 92.25 103 ASN A O 1
ATOM 727 N N . ARG A 1 104 ? 2.162 -7.183 -13.637 1.00 93.62 104 ARG A N 1
ATOM 728 C CA . ARG A 1 104 ? 2.304 -8.469 -14.340 1.00 93.62 104 ARG A CA 1
ATOM 729 C C . ARG A 1 104 ? 1.712 -8.454 -15.752 1.00 93.62 104 ARG A C 1
ATOM 731 O O . ARG A 1 104 ? 2.107 -9.270 -16.579 1.00 93.62 104 ARG A O 1
ATOM 738 N N . LEU A 1 105 ? 0.702 -7.635 -15.999 1.00 94.75 105 LEU A N 1
ATOM 739 C CA . LEU A 1 105 ? 0.027 -7.539 -17.291 1.00 94.75 105 LEU A CA 1
ATOM 740 C C . LEU A 1 105 ? 0.625 -6.440 -18.181 1.00 94.75 105 LEU A C 1
ATOM 742 O O . LEU A 1 105 ? 0.034 -6.140 -19.216 1.00 94.75 105 LEU A O 1
ATOM 746 N N . ASP A 1 106 ? 1.744 -5.841 -17.761 1.00 91.44 106 ASP A N 1
ATOM 747 C CA . ASP A 1 106 ? 2.440 -4.760 -18.459 1.00 91.44 106 ASP A CA 1
ATOM 748 C C . ASP A 1 106 ? 1.489 -3.589 -18.783 1.00 91.44 106 ASP A C 1
ATOM 750 O O . ASP A 1 106 ? 1.544 -2.958 -19.842 1.00 91.44 106 ASP A O 1
ATOM 754 N N . LEU A 1 107 ? 0.538 -3.305 -17.877 1.00 92.81 107 LEU A N 1
ATOM 755 C CA . LEU A 1 107 ? -0.466 -2.255 -18.094 1.00 92.81 107 LEU A CA 1
ATOM 756 C C . LEU A 1 107 ? 0.150 -0.858 -18.081 1.00 92.81 107 LEU A C 1
ATOM 758 O O . LEU A 1 107 ? -0.350 0.013 -18.783 1.00 92.81 107 LEU A O 1
ATOM 762 N N . TYR A 1 108 ? 1.229 -0.654 -17.329 1.00 88.31 108 TYR A N 1
ATOM 763 C CA . TYR A 1 108 ? 1.932 0.630 -17.280 1.00 88.31 108 TYR A CA 1
ATOM 764 C C . TYR A 1 108 ? 2.631 0.949 -18.610 1.00 88.31 108 TYR A C 1
ATOM 766 O O . TYR A 1 108 ? 2.683 2.101 -19.026 1.00 88.31 108 TYR A O 1
ATOM 774 N N . GLU A 1 109 ? 3.047 -0.075 -19.358 1.00 88.06 109 GLU A N 1
ATOM 775 C CA . GLU A 1 109 ? 3.598 0.094 -20.705 1.00 88.06 109 GLU A CA 1
ATOM 776 C C . GLU A 1 109 ? 2.501 0.194 -21.773 1.00 88.06 109 GLU A C 1
ATOM 778 O O . GLU A 1 109 ? 2.540 1.046 -22.664 1.00 88.06 109 GLU A O 1
ATOM 783 N N . THR A 1 110 ? 1.498 -0.685 -21.701 1.00 94.19 110 THR A N 1
ATOM 784 C CA . THR A 1 110 ? 0.461 -0.799 -22.740 1.00 94.19 110 THR A CA 1
ATOM 785 C C . THR A 1 110 ? -0.633 0.264 -22.625 1.00 94.19 110 THR A C 1
ATOM 787 O O . THR A 1 110 ? -1.260 0.617 -23.628 1.00 94.19 110 THR A O 1
ATOM 790 N N . LEU A 1 111 ? -0.861 0.804 -21.425 1.00 94.19 111 LEU A N 1
ATOM 791 C CA . LEU A 1 111 ? -1.817 1.866 -21.114 1.00 94.19 111 LEU A CA 1
ATOM 792 C C . LEU A 1 111 ? -1.166 2.905 -20.178 1.00 94.19 111 LEU A C 1
ATOM 794 O O . LEU A 1 111 ? -1.547 2.981 -19.015 1.00 94.19 111 LEU A O 1
ATOM 798 N N . PRO A 1 112 ? -0.261 3.775 -20.664 1.00 86.12 112 PRO A N 1
ATOM 799 C CA . PRO A 1 112 ? 0.559 4.635 -19.796 1.00 86.12 112 PRO A CA 1
ATOM 800 C C . PRO A 1 112 ? -0.217 5.551 -18.839 1.00 86.12 112 PRO A C 1
ATOM 802 O O . PRO A 1 112 ? 0.242 5.875 -17.755 1.00 86.12 112 PRO A O 1
ATOM 805 N N . TRP A 1 113 ? -1.439 5.961 -19.194 1.00 91.00 113 TRP A N 1
ATOM 806 C CA . TRP A 1 113 ? -2.271 6.778 -18.302 1.00 91.00 113 TRP A CA 1
ATOM 807 C C . TRP A 1 113 ? -2.781 6.013 -17.073 1.00 91.00 113 TRP A C 1
ATOM 809 O O . TRP A 1 113 ? -3.258 6.655 -16.141 1.00 91.00 113 TRP A O 1
ATOM 819 N N . TRP A 1 114 ? -2.745 4.674 -17.091 1.00 95.38 114 TRP A N 1
ATOM 820 C CA . TRP A 1 114 ? -3.174 3.800 -15.994 1.00 95.38 114 TRP A CA 1
ATOM 821 C C . TRP A 1 114 ? -2.326 3.986 -14.739 1.00 95.38 114 TRP A C 1
ATOM 823 O O . TRP A 1 114 ? -2.804 3.757 -13.627 1.00 95.38 114 TRP A O 1
ATOM 833 N N . ASP A 1 115 ? -1.103 4.455 -14.923 1.00 92.38 115 ASP A N 1
ATOM 834 C CA . ASP A 1 115 ? -0.151 4.676 -13.855 1.00 92.38 115 ASP A CA 1
ATOM 835 C C . ASP A 1 115 ? -0.629 5.743 -12.857 1.00 92.38 115 ASP A C 1
ATOM 837 O O . ASP A 1 115 ? -0.696 5.516 -11.650 1.00 92.38 115 ASP A O 1
ATOM 841 N N . ILE A 1 116 ? -1.191 6.841 -13.373 1.00 95.19 116 ILE A N 1
ATOM 842 C CA . ILE A 1 116 ? -1.762 7.940 -12.577 1.00 95.19 116 ILE A CA 1
ATOM 843 C C . ILE A 1 116 ? -2.809 7.447 -11.550 1.00 95.19 116 ILE A C 1
ATOM 845 O O . ILE A 1 116 ? -2.644 7.684 -10.348 1.00 95.19 116 ILE A O 1
ATOM 849 N N . PRO A 1 117 ? -3.927 6.795 -11.943 1.00 96.38 117 PRO A N 1
ATOM 850 C CA . PRO A 1 117 ? -4.892 6.295 -10.973 1.00 96.38 117 PRO A CA 1
ATOM 851 C C . PRO A 1 117 ? -4.328 5.154 -10.116 1.00 96.38 117 PRO A C 1
ATOM 853 O O . PRO A 1 117 ? -4.766 5.019 -8.971 1.00 96.38 117 PRO A O 1
ATOM 856 N N . ALA A 1 118 ? -3.381 4.352 -10.615 1.00 95.25 118 ALA A N 1
ATOM 857 C CA . ALA A 1 118 ? -2.745 3.305 -9.821 1.00 95.25 118 ALA A CA 1
ATOM 858 C C . ALA A 1 118 ? -1.950 3.899 -8.650 1.00 95.25 118 ALA A C 1
ATOM 860 O O . ALA A 1 118 ? -2.185 3.488 -7.508 1.00 95.25 118 ALA A O 1
ATOM 861 N N . HIS A 1 119 ? -1.114 4.910 -8.902 1.00 95.75 119 HIS A N 1
ATOM 862 C CA . HIS A 1 119 ? -0.367 5.641 -7.879 1.00 95.75 119 HIS A CA 1
ATOM 863 C C . HIS A 1 119 ? -1.297 6.348 -6.895 1.00 95.75 119 HIS A C 1
ATOM 865 O O . HIS A 1 119 ? -1.195 6.133 -5.687 1.00 95.75 119 HIS A O 1
ATOM 871 N N . LEU A 1 120 ? -2.283 7.107 -7.385 1.00 97.12 120 LEU A N 1
ATOM 872 C CA . LEU A 1 120 ? -3.228 7.816 -6.516 1.00 97.12 120 LEU A CA 1
ATOM 873 C C . LEU A 1 120 ? -3.946 6.863 -5.548 1.00 97.12 120 LEU A C 1
ATOM 875 O O . LEU A 1 120 ? -3.996 7.089 -4.338 1.00 97.12 120 LEU A O 1
ATOM 879 N N . VAL A 1 121 ? -4.544 5.795 -6.081 1.00 97.75 121 VAL A N 1
ATOM 880 C CA . VAL A 1 121 ? -5.414 4.910 -5.296 1.00 97.75 121 VAL A CA 1
ATOM 881 C C . VAL A 1 121 ? -4.594 3.995 -4.390 1.00 97.75 121 VAL A C 1
ATOM 883 O O . VAL A 1 121 ? -4.981 3.779 -3.237 1.00 97.75 121 VAL A O 1
ATOM 886 N N . THR A 1 122 ? -3.462 3.474 -4.873 1.00 97.31 122 THR A N 1
ATOM 887 C CA . THR A 1 122 ? -2.584 2.601 -4.080 1.00 97.31 122 THR A CA 1
ATOM 888 C C . THR A 1 122 ? -1.931 3.377 -2.953 1.00 97.31 122 THR A C 1
ATOM 890 O O . THR A 1 122 ? -2.029 2.951 -1.799 1.00 97.31 122 THR A O 1
ATOM 893 N N . THR A 1 123 ? -1.376 4.554 -3.231 1.00 97.69 123 THR A N 1
ATOM 894 C CA . THR A 1 123 ? -0.743 5.369 -2.194 1.00 97.69 123 THR A CA 1
ATOM 895 C C . THR A 1 123 ? -1.761 5.869 -1.174 1.00 97.69 123 THR A C 1
ATOM 897 O O . THR A 1 123 ? -1.503 5.765 0.024 1.00 97.69 123 THR A O 1
ATOM 900 N N . ALA A 1 124 ? -2.971 6.271 -1.581 1.00 97.31 124 ALA A N 1
ATOM 901 C CA . ALA A 1 124 ? -4.032 6.624 -0.633 1.00 97.31 124 ALA A CA 1
ATOM 902 C C . ALA A 1 124 ? -4.442 5.443 0.274 1.00 97.31 124 ALA A C 1
ATOM 904 O O . ALA A 1 124 ? -4.646 5.612 1.483 1.00 97.31 124 ALA A O 1
ATOM 905 N N . ALA A 1 125 ? -4.549 4.233 -0.285 1.00 98.00 125 ALA A N 1
ATOM 906 C CA . ALA A 1 125 ? -4.863 3.025 0.476 1.00 98.00 125 ALA A CA 1
ATOM 907 C C . ALA A 1 125 ? -3.751 2.678 1.482 1.00 98.00 125 ALA A C 1
ATOM 909 O O . ALA A 1 125 ? -4.034 2.382 2.649 1.00 98.00 125 ALA A O 1
ATOM 910 N N . LEU A 1 126 ? -2.487 2.765 1.060 1.00 98.06 126 LEU A N 1
ATOM 911 C CA . LEU A 1 126 ? -1.328 2.523 1.917 1.00 98.06 126 LEU A CA 1
ATOM 912 C C . LEU A 1 126 ? -1.149 3.624 2.971 1.00 98.06 126 LEU A C 1
ATOM 914 O O . LEU A 1 126 ? -0.850 3.314 4.122 1.00 98.06 126 LEU A O 1
ATOM 918 N N . ALA A 1 127 ? -1.429 4.887 2.649 1.00 98.06 127 ALA A N 1
ATOM 919 C CA . ALA A 1 127 ? -1.417 5.979 3.617 1.00 98.06 127 ALA A CA 1
ATOM 920 C C . ALA A 1 127 ? -2.464 5.755 4.717 1.00 98.06 127 ALA A C 1
ATOM 922 O O . ALA A 1 127 ? -2.165 5.887 5.906 1.00 98.06 127 ALA A O 1
ATOM 923 N N . ALA A 1 128 ? -3.675 5.318 4.350 1.00 97.62 128 ALA A N 1
ATOM 924 C CA . ALA A 1 128 ? -4.695 4.932 5.321 1.00 97.62 128 ALA A CA 1
ATOM 925 C C . ALA A 1 128 ? -4.240 3.760 6.211 1.00 97.62 128 ALA A C 1
ATOM 927 O O . ALA A 1 128 ? -4.531 3.755 7.410 1.00 97.62 128 ALA A O 1
ATOM 928 N N . LEU A 1 129 ? -3.510 2.789 5.651 1.00 98.00 129 LEU A N 1
ATOM 929 C CA . LEU A 1 129 ? -2.931 1.672 6.398 1.00 98.00 129 LEU A CA 1
ATOM 930 C C . LEU A 1 129 ? -1.835 2.128 7.373 1.00 98.00 129 LEU A C 1
ATOM 932 O O . LEU A 1 129 ? -1.824 1.684 8.520 1.00 98.00 129 LEU A O 1
ATOM 936 N N . VAL A 1 130 ? -0.947 3.032 6.958 1.00 97.94 130 VAL A N 1
ATOM 937 C CA . VAL A 1 130 ? 0.123 3.581 7.808 1.00 97.94 130 VAL A CA 1
ATOM 938 C C . VAL A 1 130 ? -0.453 4.428 8.943 1.00 97.94 130 VAL A C 1
ATOM 940 O O . VAL A 1 130 ? -0.042 4.277 10.092 1.00 97.94 130 VAL A O 1
ATOM 943 N N . ILE A 1 131 ? -1.456 5.264 8.669 1.00 97.62 131 ILE A N 1
ATOM 944 C CA . ILE A 1 131 ? -2.148 6.039 9.711 1.00 97.62 131 ILE A CA 1
ATOM 945 C C . ILE A 1 131 ? -2.860 5.102 10.694 1.00 97.62 131 ILE A C 1
ATOM 947 O O . ILE A 1 131 ? -2.828 5.329 11.905 1.00 97.62 131 ILE A O 1
ATOM 951 N N . LEU A 1 132 ? -3.476 4.026 10.194 1.00 96.31 132 LEU A N 1
ATOM 952 C CA . LEU A 1 132 ? -4.079 2.998 11.038 1.00 96.31 132 LEU A CA 1
ATOM 953 C C . LEU A 1 132 ? -3.032 2.316 11.923 1.00 96.31 132 LEU A C 1
ATOM 955 O O . LEU A 1 132 ? -3.274 2.129 13.112 1.00 96.31 132 LEU A O 1
ATOM 959 N N . LEU A 1 133 ? -1.882 1.953 11.355 1.00 95.81 133 LEU A N 1
ATOM 960 C CA . LEU A 1 133 ? -0.764 1.371 12.089 1.00 95.81 133 LEU A CA 1
ATOM 961 C C . LEU A 1 133 ? -0.287 2.315 13.199 1.00 95.81 133 LEU A C 1
ATOM 963 O O . LEU A 1 133 ? -0.144 1.873 14.335 1.00 95.81 133 LEU A O 1
ATOM 967 N N . ALA A 1 134 ? -0.118 3.605 12.901 1.00 94.81 134 ALA A N 1
ATOM 968 C CA . ALA A 1 134 ? 0.278 4.616 13.878 1.00 94.81 134 ALA A CA 1
ATOM 969 C C . ALA A 1 134 ? -0.736 4.731 15.035 1.00 94.81 134 ALA A C 1
ATOM 971 O O . ALA A 1 134 ? -0.344 4.685 16.201 1.00 94.81 134 ALA A O 1
ATOM 972 N N . ASP A 1 135 ? -2.039 4.783 14.726 1.00 93.19 135 ASP A N 1
ATOM 973 C CA . ASP A 1 135 ? -3.127 4.771 15.721 1.00 93.19 135 ASP A CA 1
ATOM 974 C C . ASP A 1 135 ? -3.070 3.510 16.604 1.00 93.19 135 ASP A C 1
ATOM 976 O O . ASP A 1 135 ? -3.201 3.602 17.824 1.00 93.19 135 ASP A O 1
ATOM 980 N N . ARG A 1 136 ? -2.814 2.326 16.022 1.00 91.00 136 ARG A N 1
ATOM 981 C CA . ARG A 1 136 ? -2.667 1.074 16.792 1.00 91.00 136 ARG A CA 1
ATOM 982 C C . ARG A 1 136 ? -1.376 1.004 17.607 1.00 91.00 136 ARG A C 1
ATOM 984 O O . ARG A 1 136 ? -1.360 0.324 18.629 1.00 91.00 136 ARG A O 1
ATOM 991 N N . ALA A 1 137 ? -0.326 1.694 17.174 1.00 89.94 137 ALA A N 1
ATOM 992 C CA . ALA A 1 137 ? 0.946 1.798 17.881 1.00 89.94 137 ALA A CA 1
ATOM 993 C C . ALA A 1 137 ? 0.924 2.847 19.013 1.00 89.94 137 ALA A C 1
ATOM 995 O O . ALA A 1 137 ? 1.935 3.046 19.681 1.00 89.94 137 ALA A O 1
ATOM 996 N N . GLY A 1 138 ? -0.212 3.517 19.248 1.00 88.00 138 GLY A N 1
ATOM 997 C CA . GLY A 1 138 ? -0.365 4.506 20.318 1.00 88.00 138 GLY A CA 1
ATOM 998 C C . GLY A 1 138 ? 0.087 5.920 19.944 1.00 88.00 138 GLY A C 1
ATOM 999 O O . GLY A 1 138 ? 0.156 6.785 20.817 1.00 88.00 138 GLY A O 1
ATOM 1000 N N . VAL A 1 139 ? 0.366 6.183 18.663 1.00 92.50 139 VAL A N 1
ATOM 1001 C CA . VAL A 1 139 ? 0.624 7.542 18.173 1.00 92.50 139 VAL A CA 1
ATOM 1002 C C . VAL A 1 139 ? -0.682 8.332 18.204 1.00 92.50 139 VAL A C 1
ATOM 1004 O O . VAL A 1 139 ? -1.722 7.872 17.732 1.00 92.50 139 VAL A O 1
ATOM 1007 N N . VAL A 1 140 ? -0.639 9.546 18.753 1.00 92.25 140 VAL A N 1
ATOM 1008 C CA . VAL A 1 140 ? -1.812 10.425 18.809 1.00 92.25 140 VAL A CA 1
ATOM 1009 C C . VAL A 1 140 ? -2.127 10.944 17.405 1.00 92.25 140 VAL A C 1
ATOM 1011 O O . VAL A 1 140 ? -1.400 11.775 16.867 1.00 92.25 140 VAL A O 1
ATOM 1014 N N . VAL A 1 141 ? -3.233 10.473 16.825 1.00 92.69 141 VAL A N 1
ATOM 1015 C CA . VAL A 1 141 ? -3.737 10.925 15.521 1.00 92.69 141 VAL A CA 1
ATOM 1016 C C . VAL A 1 141 ? -4.915 11.877 15.722 1.00 92.69 141 VAL A C 1
ATOM 1018 O O . VAL A 1 141 ? -5.947 11.498 16.281 1.00 92.69 141 VAL A O 1
ATOM 1021 N N . ASP A 1 142 ? -4.792 13.110 15.229 1.00 94.06 142 ASP A N 1
ATOM 1022 C CA . ASP A 1 142 ? -5.912 14.050 15.183 1.00 94.06 142 ASP A CA 1
ATOM 1023 C C . ASP A 1 142 ? -6.878 13.667 14.055 1.00 94.06 142 ASP A C 1
ATOM 1025 O O . ASP A 1 142 ? -6.538 13.698 12.874 1.00 94.06 142 ASP A O 1
ATOM 1029 N N . ARG A 1 143 ? -8.104 13.294 14.432 1.00 93.38 143 ARG A N 1
ATOM 1030 C CA . ARG A 1 143 ? -9.125 12.776 13.509 1.00 93.38 143 ARG A CA 1
ATOM 1031 C C . ARG A 1 143 ? -9.983 13.866 12.865 1.00 93.38 143 ARG A C 1
ATOM 1033 O O . ARG A 1 143 ? -10.899 13.541 12.110 1.00 93.38 143 ARG A O 1
ATOM 1040 N N . ARG A 1 144 ? -9.737 15.146 13.162 1.00 96.38 144 ARG A N 1
ATOM 1041 C CA . ARG A 1 144 ? -10.395 16.260 12.464 1.00 96.38 144 ARG A CA 1
ATOM 1042 C C . ARG A 1 144 ? -9.980 16.247 10.993 1.00 96.38 144 ARG A C 1
ATOM 1044 O O . ARG A 1 144 ? -8.817 16.011 10.685 1.00 96.38 144 ARG A O 1
ATOM 1051 N N . SER A 1 145 ? -10.915 16.546 10.091 1.00 95.00 145 SER A N 1
ATOM 1052 C CA . SER A 1 145 ? -10.715 16.358 8.647 1.00 95.00 145 SER A CA 1
ATOM 1053 C C . SER A 1 145 ? -9.481 17.072 8.093 1.00 95.00 145 SER A C 1
ATOM 1055 O O . SER A 1 145 ? -8.765 16.494 7.287 1.00 95.00 145 SER A O 1
ATOM 1057 N N . LEU A 1 146 ? -9.212 18.306 8.533 1.00 97.19 146 LEU A N 1
ATOM 1058 C CA . LEU A 1 146 ? -8.085 19.090 8.023 1.00 97.19 146 LEU A CA 1
ATOM 1059 C C . LEU A 1 146 ? -6.719 18.557 8.518 1.00 97.19 146 LEU A C 1
ATOM 1061 O O . LEU A 1 146 ? -5.891 18.240 7.667 1.00 97.19 146 LEU A O 1
ATOM 1065 N N . PRO A 1 147 ? -6.468 18.381 9.835 1.00 97.12 147 PRO A N 1
ATOM 1066 C CA . PRO A 1 147 ? -5.256 17.711 10.321 1.00 97.12 147 PRO A CA 1
ATOM 1067 C C . PRO A 1 147 ? -5.042 16.314 9.733 1.00 97.12 147 PRO A C 1
ATOM 1069 O O . PRO A 1 147 ? -3.930 15.986 9.327 1.00 97.12 147 PRO A O 1
ATOM 1072 N N . LEU A 1 148 ? -6.105 15.508 9.641 1.00 96.38 148 LEU A N 1
ATOM 1073 C CA . LEU A 1 148 ? -6.030 14.167 9.068 1.00 96.38 148 LEU A CA 1
ATOM 1074 C C . LEU A 1 148 ? -5.683 14.206 7.575 1.00 96.38 148 LEU A C 1
ATOM 1076 O O . LEU A 1 148 ? -4.915 13.368 7.115 1.00 96.38 148 LEU A O 1
ATOM 1080 N N . GLY A 1 149 ? -6.208 15.188 6.836 1.00 96.44 149 GLY A N 1
ATOM 1081 C CA . GLY A 1 149 ? -5.863 15.419 5.434 1.00 96.44 149 GLY A CA 1
ATOM 1082 C C . GLY A 1 149 ? -4.387 15.777 5.248 1.00 96.44 149 GLY A C 1
ATOM 1083 O O . GLY A 1 149 ? -3.729 15.187 4.400 1.00 96.44 149 GLY A O 1
ATOM 1084 N N . PHE A 1 150 ? -3.831 16.663 6.084 1.00 97.56 150 PHE A N 1
ATOM 1085 C CA . PHE A 1 150 ? -2.393 16.971 6.051 1.00 97.56 150 PHE A CA 1
ATOM 1086 C C . PHE A 1 150 ? -1.518 15.772 6.419 1.00 97.56 150 PHE A C 1
ATOM 1088 O O . PHE A 1 150 ? -0.467 15.570 5.811 1.00 97.56 150 PHE A O 1
ATOM 1095 N N . LEU A 1 151 ? -1.940 14.970 7.400 1.00 97.50 151 LEU A N 1
ATOM 1096 C CA . LEU A 1 151 ? -1.242 13.738 7.748 1.00 97.50 151 LEU A CA 1
ATOM 1097 C C . LEU A 1 151 ? -1.269 12.739 6.585 1.00 97.50 151 LEU A C 1
ATOM 1099 O O . LEU A 1 151 ? -0.225 12.189 6.252 1.00 97.50 151 LEU A O 1
ATOM 1103 N N . ALA A 1 152 ? -2.429 12.539 5.955 1.00 96.94 152 ALA A N 1
ATOM 1104 C CA . ALA A 1 152 ? -2.569 11.678 4.783 1.00 96.94 152 ALA A CA 1
ATOM 1105 C C . ALA A 1 152 ? -1.667 12.140 3.634 1.00 96.94 152 ALA A C 1
ATOM 1107 O O . ALA A 1 152 ? -0.928 11.313 3.118 1.00 96.94 152 ALA A O 1
ATOM 1108 N N . LEU A 1 153 ? -1.640 13.445 3.340 1.00 97.12 153 LEU A N 1
ATOM 1109 C CA . LEU A 1 153 ? -0.761 14.035 2.327 1.00 97.12 153 LEU A CA 1
ATOM 1110 C C . LEU A 1 153 ? 0.724 13.814 2.639 1.00 97.12 153 LEU A C 1
ATOM 1112 O O . LEU A 1 153 ? 1.513 13.418 1.790 1.00 97.12 153 LEU A O 1
ATOM 1116 N N . THR A 1 154 ? 1.124 14.033 3.892 1.00 97.81 154 THR A N 1
ATOM 1117 C CA . THR A 1 154 ? 2.525 13.863 4.311 1.00 97.81 154 THR A CA 1
ATOM 1118 C C . THR A 1 154 ? 2.961 12.401 4.218 1.00 97.81 154 THR A C 1
ATOM 1120 O O . THR A 1 154 ? 4.064 12.104 3.765 1.00 97.81 154 THR A O 1
ATOM 1123 N N . VAL A 1 155 ? 2.097 11.479 4.651 1.00 98.19 155 VAL A N 1
ATOM 1124 C CA . VAL A 1 155 ? 2.351 10.039 4.559 1.00 98.19 155 VAL A CA 1
ATOM 1125 C C . VAL A 1 155 ? 2.343 9.581 3.099 1.00 98.19 155 VAL A C 1
ATOM 1127 O O . VAL A 1 155 ? 3.204 8.789 2.734 1.00 98.19 155 VAL A O 1
ATOM 1130 N N . GLY A 1 156 ? 1.423 10.087 2.274 1.00 98.00 156 GLY A N 1
ATOM 1131 C CA . GLY A 1 156 ? 1.342 9.789 0.844 1.00 98.00 156 GLY A CA 1
ATOM 1132 C C . GLY A 1 156 ? 2.612 10.203 0.111 1.00 98.00 156 GLY A C 1
ATOM 1133 O O . GLY A 1 156 ? 3.273 9.356 -0.479 1.00 98.00 156 GLY A O 1
ATOM 1134 N N . LEU A 1 157 ? 3.049 11.454 0.286 1.00 98.19 157 LEU A N 1
ATOM 1135 C CA . LEU A 1 157 ? 4.310 11.956 -0.273 1.00 98.19 157 LEU A CA 1
ATOM 1136 C C . LEU A 1 157 ? 5.519 11.119 0.163 1.00 98.19 157 LEU A C 1
ATOM 1138 O O . LEU A 1 157 ? 6.397 10.829 -0.647 1.00 98.19 157 LEU A O 1
ATOM 1142 N N . ALA A 1 158 ? 5.574 10.718 1.436 1.00 98.31 158 ALA A N 1
ATOM 1143 C CA . ALA A 1 158 ? 6.653 9.874 1.940 1.00 98.31 158 ALA A CA 1
ATOM 1144 C C . ALA A 1 158 ? 6.623 8.465 1.325 1.00 98.31 158 ALA A C 1
ATOM 1146 O O . ALA A 1 158 ? 7.674 7.929 0.986 1.00 98.31 158 ALA A O 1
ATOM 1147 N N . LEU A 1 159 ? 5.437 7.869 1.173 1.00 98.19 159 LEU A N 1
ATOM 1148 C CA . LEU A 1 159 ? 5.266 6.562 0.540 1.00 98.19 159 LEU A CA 1
ATOM 1149 C C . LEU A 1 159 ? 5.616 6.603 -0.947 1.00 98.19 159 LEU A C 1
ATOM 1151 O O . LEU A 1 159 ? 6.348 5.724 -1.391 1.00 98.19 159 LEU A O 1
ATOM 1155 N N . SER A 1 160 ? 5.171 7.625 -1.682 1.00 97.50 160 SER A N 1
ATOM 1156 C CA . SER A 1 160 ? 5.568 7.810 -3.077 1.00 97.50 160 SER A CA 1
ATOM 1157 C C . SER A 1 160 ? 7.078 7.976 -3.194 1.00 97.50 160 SER A C 1
ATOM 1159 O O . SER A 1 160 ? 7.704 7.252 -3.948 1.00 97.50 160 SER A O 1
ATOM 1161 N N . ALA A 1 161 ? 7.708 8.831 -2.383 1.00 97.69 161 ALA A N 1
ATOM 1162 C CA . ALA A 1 161 ? 9.164 8.979 -2.419 1.00 97.69 161 ALA A CA 1
ATOM 1163 C C . ALA A 1 161 ? 9.907 7.657 -2.137 1.00 97.69 161 ALA A C 1
ATOM 1165 O O . ALA A 1 161 ? 10.942 7.385 -2.741 1.00 97.69 161 ALA A O 1
ATOM 1166 N N . LEU A 1 162 ? 9.392 6.820 -1.228 1.00 97.56 162 LEU A N 1
ATOM 1167 C CA . LEU A 1 162 ? 9.951 5.489 -0.974 1.00 97.56 162 LEU A CA 1
ATOM 1168 C C . LEU A 1 162 ? 9.738 4.525 -2.147 1.00 97.56 162 LEU A C 1
ATOM 1170 O O . LEU A 1 162 ? 10.619 3.704 -2.397 1.00 97.56 162 LEU A O 1
ATOM 1174 N N . TRP A 1 163 ? 8.603 4.616 -2.840 1.00 96.44 163 TRP A N 1
ATOM 1175 C CA . TRP A 1 163 ? 8.324 3.835 -4.043 1.00 96.44 163 TRP A CA 1
ATOM 1176 C C . TRP A 1 163 ? 9.316 4.171 -5.158 1.00 96.44 163 TRP A C 1
ATOM 1178 O O . TRP A 1 163 ? 10.015 3.276 -5.618 1.00 96.44 163 TRP A O 1
ATOM 1188 N N . GLU A 1 164 ? 9.498 5.457 -5.457 1.00 96.38 164 GLU A N 1
ATOM 1189 C CA . GLU A 1 164 ? 10.450 5.946 -6.466 1.00 96.38 164 GLU A CA 1
ATOM 1190 C C . GLU A 1 164 ? 11.892 5.518 -6.179 1.00 96.38 164 GLU A C 1
ATOM 1192 O O . GLU A 1 164 ? 12.646 5.106 -7.061 1.00 96.38 164 GLU A O 1
ATOM 1197 N N . LEU A 1 165 ? 12.298 5.578 -4.906 1.00 96.31 165 LEU A N 1
ATOM 1198 C CA . LEU A 1 165 ? 13.599 5.059 -4.485 1.00 96.31 165 LEU A CA 1
ATOM 1199 C C . LEU A 1 165 ? 13.694 3.542 -4.685 1.00 96.31 165 LEU A C 1
ATOM 1201 O O . LEU A 1 165 ? 14.772 3.037 -4.998 1.00 96.31 165 LEU A O 1
ATOM 1205 N N . GLY A 1 166 ? 12.587 2.825 -4.492 1.00 94.62 166 GLY A N 1
ATOM 1206 C CA . GLY A 1 166 ? 12.463 1.396 -4.748 1.00 94.62 166 GLY A CA 1
ATOM 1207 C C . GLY A 1 166 ? 12.563 1.047 -6.231 1.00 94.62 166 GLY A C 1
ATOM 1208 O O . GLY A 1 166 ? 13.252 0.087 -6.567 1.00 94.62 166 GLY A O 1
ATOM 1209 N N . GLU A 1 167 ? 11.951 1.828 -7.116 1.00 93.88 167 GLU A N 1
ATOM 1210 C CA . GLU A 1 167 ? 12.041 1.640 -8.567 1.00 93.88 167 GLU A CA 1
ATOM 1211 C C . GLU A 1 167 ? 13.428 1.966 -9.091 1.00 93.88 167 GLU A C 1
ATOM 1213 O O . GLU A 1 167 ? 14.022 1.147 -9.788 1.00 93.88 167 GLU A O 1
ATOM 1218 N N . TRP A 1 168 ? 14.013 3.086 -8.658 1.00 95.38 168 TRP A N 1
ATOM 1219 C CA . TRP A 1 168 ? 15.409 3.399 -8.953 1.00 95.38 168 TRP A CA 1
ATOM 1220 C C . TRP A 1 168 ? 16.350 2.276 -8.497 1.00 95.38 168 TRP A C 1
ATOM 1222 O O . TRP A 1 168 ? 17.234 1.851 -9.243 1.00 95.38 168 TRP A O 1
ATOM 1232 N N . ALA A 1 169 ? 16.146 1.758 -7.283 1.00 93.44 169 ALA A N 1
ATOM 1233 C CA . ALA A 1 169 ? 16.913 0.639 -6.749 1.00 93.44 169 ALA A CA 1
ATOM 1234 C C . ALA A 1 169 ? 16.720 -0.640 -7.578 1.00 93.44 169 ALA A C 1
ATOM 1236 O O . ALA A 1 169 ? 17.686 -1.323 -7.929 1.00 93.44 169 ALA A O 1
ATOM 1237 N N . GLY A 1 170 ? 15.471 -0.969 -7.899 1.00 92.12 170 GLY A N 1
ATOM 1238 C CA . GLY A 1 170 ? 15.125 -2.108 -8.735 1.00 92.12 170 GLY A CA 1
ATOM 1239 C C . GLY A 1 170 ? 15.791 -2.007 -10.102 1.00 92.12 170 GLY A C 1
ATOM 1240 O O . GLY A 1 170 ? 16.401 -2.974 -10.551 1.00 92.12 170 GLY A O 1
ATOM 1241 N N . GLN A 1 171 ? 15.749 -0.833 -10.724 1.00 92.44 171 GLN A N 1
ATOM 1242 C CA . GLN A 1 171 ? 16.349 -0.608 -12.030 1.00 92.44 171 GLN A CA 1
ATOM 1243 C C . GLN A 1 171 ? 17.873 -0.742 -11.985 1.00 92.44 171 GLN A C 1
ATOM 1245 O O . GLN A 1 171 ? 18.487 -1.351 -12.862 1.00 92.44 171 GLN A O 1
ATOM 1250 N N . ALA A 1 172 ? 18.496 -0.210 -10.931 1.00 93.19 172 ALA A N 1
ATOM 1251 C CA . ALA A 1 172 ? 19.942 -0.238 -10.764 1.00 93.19 172 ALA A CA 1
ATOM 1252 C C . ALA A 1 172 ? 20.501 -1.648 -10.502 1.00 93.19 172 ALA A C 1
ATOM 1254 O O . ALA A 1 172 ? 21.638 -1.930 -10.890 1.00 93.19 172 ALA A O 1
ATOM 1255 N N . TRP A 1 173 ? 19.744 -2.516 -9.818 1.00 92.25 173 TRP A N 1
ATOM 1256 C CA . TRP A 1 173 ? 20.279 -3.780 -9.289 1.00 92.25 173 TRP A CA 1
ATOM 1257 C C . TRP A 1 173 ? 19.545 -5.051 -9.714 1.00 92.25 173 TRP A C 1
ATOM 1259 O O . TRP A 1 173 ? 20.120 -6.130 -9.566 1.00 92.25 173 TRP A O 1
ATOM 1269 N N . LEU A 1 174 ? 18.308 -4.963 -10.201 1.00 89.06 174 LEU A N 1
ATOM 1270 C CA . LEU A 1 174 ? 17.467 -6.126 -10.496 1.00 89.06 174 LEU A CA 1
ATOM 1271 C C . LEU A 1 174 ? 17.112 -6.229 -11.977 1.00 89.06 174 LEU A C 1
ATOM 1273 O O . LEU A 1 174 ? 17.301 -7.297 -12.556 1.00 89.06 174 LEU A O 1
ATOM 1277 N N . ASP A 1 175 ? 16.595 -5.153 -12.568 1.00 87.38 175 ASP A N 1
ATOM 1278 C CA . ASP A 1 175 ? 16.019 -5.191 -13.911 1.00 87.38 175 ASP A CA 1
ATOM 1279 C C . ASP A 1 175 ? 16.072 -3.812 -14.598 1.00 87.38 175 ASP A C 1
ATOM 1281 O O . ASP A 1 175 ? 15.354 -2.905 -14.180 1.00 87.38 175 ASP A O 1
ATOM 1285 N N . PRO A 1 176 ? 16.888 -3.629 -15.654 1.00 87.00 176 PRO A N 1
ATOM 1286 C CA . PRO A 1 176 ? 17.028 -2.338 -16.324 1.00 87.00 176 PRO A CA 1
ATOM 1287 C C . PRO A 1 176 ? 15.766 -1.883 -17.074 1.00 87.00 176 PRO A C 1
ATOM 1289 O O . PRO A 1 176 ? 15.722 -0.726 -17.488 1.00 87.00 176 PRO A O 1
ATOM 1292 N N . GLU A 1 177 ? 14.773 -2.757 -17.272 1.00 86.12 177 GLU A N 1
ATOM 1293 C CA . GLU A 1 177 ? 13.515 -2.426 -17.954 1.00 86.12 177 GLU A CA 1
ATOM 1294 C C . GLU A 1 177 ? 12.491 -1.748 -17.031 1.00 86.12 177 GLU A C 1
ATOM 1296 O O . GLU A 1 177 ? 11.504 -1.207 -17.522 1.00 86.12 177 GLU A O 1
ATOM 1301 N N . ILE A 1 178 ? 12.738 -1.697 -15.713 1.00 85.88 178 ILE A N 1
ATOM 1302 C CA . ILE A 1 178 ? 11.887 -0.940 -14.784 1.00 85.88 178 ILE A CA 1
ATOM 1303 C C . ILE A 1 178 ? 11.831 0.523 -15.228 1.00 85.88 178 ILE A C 1
ATOM 1305 O O . ILE A 1 178 ? 12.868 1.171 -15.412 1.00 85.88 178 ILE A O 1
ATOM 1309 N N . LEU A 1 179 ? 10.607 1.021 -15.401 1.00 80.94 179 LEU A N 1
ATOM 1310 C CA . LEU A 1 179 ? 10.331 2.385 -15.820 1.00 80.94 179 LEU A CA 1
ATOM 1311 C C . LEU A 1 179 ? 10.787 3.341 -14.719 1.00 80.94 179 LEU A C 1
ATOM 1313 O O . LEU A 1 179 ? 10.360 3.246 -13.577 1.00 80.94 179 LEU A O 1
ATOM 1317 N N . THR A 1 180 ? 11.729 4.214 -15.062 1.00 84.19 180 THR A N 1
ATOM 1318 C CA . THR A 1 180 ? 12.129 5.334 -14.214 1.00 84.19 180 THR A CA 1
ATOM 1319 C C . THR A 1 180 ? 12.383 6.546 -15.103 1.00 84.19 180 THR A C 1
ATOM 1321 O O . THR A 1 180 ? 12.900 6.443 -16.224 1.00 84.19 180 THR A O 1
ATOM 1324 N N . GLY A 1 181 ? 12.050 7.735 -14.610 1.00 88.94 181 GLY A N 1
ATOM 1325 C CA . GLY A 1 181 ? 12.294 8.969 -15.340 1.00 88.94 181 GLY A CA 1
ATOM 1326 C C . GLY A 1 181 ? 11.965 10.200 -14.515 1.00 88.94 181 GLY A C 1
ATOM 1327 O O . GLY A 1 181 ? 11.124 10.170 -13.635 1.00 88.94 181 GLY A O 1
ATOM 1328 N N . TYR A 1 182 ? 12.600 11.336 -14.813 1.00 92.31 182 TYR A N 1
ATOM 1329 C CA . TYR A 1 182 ? 12.373 12.552 -14.023 1.00 92.31 182 TYR A CA 1
ATOM 1330 C C . TYR A 1 182 ? 10.900 12.996 -14.008 1.00 92.31 182 TYR A C 1
ATOM 1332 O O . TYR A 1 182 ? 10.389 13.407 -12.973 1.00 92.31 182 TYR A O 1
ATOM 1340 N N . SER A 1 183 ? 10.224 12.959 -15.161 1.00 92.75 183 SER A N 1
ATOM 1341 C CA . SER A 1 183 ? 8.813 13.369 -15.249 1.00 92.75 183 SER A CA 1
ATOM 1342 C C . SER A 1 183 ? 7.861 12.359 -14.617 1.00 92.75 183 SER A C 1
ATOM 1344 O O . SER A 1 183 ? 6.854 12.783 -14.063 1.00 92.75 183 SER A O 1
ATOM 1346 N N . ASP A 1 184 ? 8.222 11.083 -14.694 1.00 91.19 184 ASP A N 1
ATOM 1347 C CA . ASP A 1 184 ? 7.545 9.933 -14.091 1.00 91.19 184 ASP A CA 1
ATOM 1348 C C . ASP A 1 184 ? 7.561 10.091 -12.566 1.00 91.19 184 ASP A C 1
ATOM 1350 O O . ASP A 1 184 ? 6.591 10.543 -11.967 1.00 91.19 184 ASP A O 1
ATOM 1354 N N . THR A 1 185 ? 8.766 10.057 -11.994 1.00 94.56 185 THR A N 1
ATOM 1355 C CA . THR A 1 185 ? 9.034 10.197 -10.565 1.00 94.56 185 THR A CA 1
ATOM 1356 C C . THR A 1 185 ? 8.412 11.438 -9.930 1.00 94.56 185 THR A C 1
ATOM 1358 O O . THR A 1 185 ? 7.862 11.393 -8.828 1.00 94.56 185 THR A O 1
ATOM 1361 N N . ILE A 1 186 ? 8.500 12.597 -10.591 1.00 95.94 186 ILE A N 1
ATOM 1362 C CA . ILE A 1 186 ? 7.867 13.818 -10.073 1.00 95.94 186 ILE A CA 1
ATOM 1363 C C . ILE A 1 186 ? 6.338 13.739 -10.184 1.00 95.94 186 ILE A C 1
ATOM 1365 O O . ILE A 1 186 ? 5.647 14.230 -9.289 1.00 95.94 186 ILE A O 1
ATOM 1369 N N . GLY A 1 187 ? 5.813 13.148 -11.258 1.00 94.81 187 GLY A N 1
ATOM 1370 C CA . GLY A 1 187 ? 4.385 12.918 -11.458 1.00 94.81 187 GLY A CA 1
ATOM 1371 C C . GLY A 1 187 ? 3.799 11.998 -10.392 1.00 94.81 187 GLY A C 1
ATOM 1372 O O . GLY A 1 187 ? 2.814 12.360 -9.750 1.00 94.81 187 GLY A O 1
ATOM 1373 N N . ASP A 1 188 ? 4.457 10.883 -10.120 1.00 94.88 188 ASP A N 1
ATOM 1374 C CA . ASP A 1 188 ? 3.998 9.848 -9.194 1.00 94.88 188 ASP A CA 1
ATOM 1375 C C . ASP A 1 188 ? 4.075 10.275 -7.732 1.00 94.88 188 ASP A C 1
ATOM 1377 O O . ASP A 1 188 ? 3.168 9.999 -6.932 1.00 94.88 188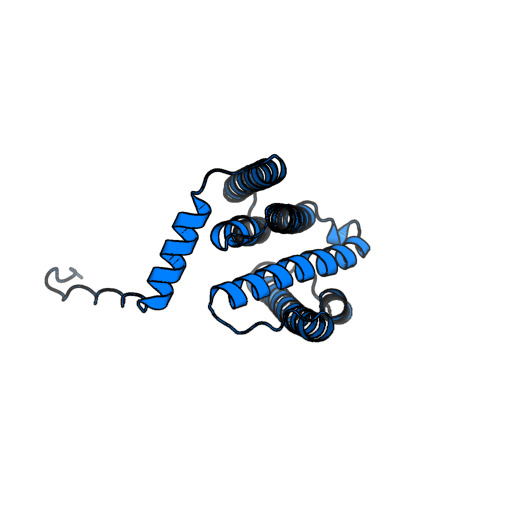 ASP A O 1
ATOM 1381 N N . MET A 1 189 ? 5.092 11.063 -7.377 1.00 95.88 189 MET A N 1
ATOM 1382 C CA . MET A 1 189 ? 5.108 11.768 -6.097 1.00 95.88 189 MET A CA 1
ATOM 1383 C C . MET A 1 189 ? 3.996 12.810 -5.991 1.00 95.88 189 MET A C 1
ATOM 1385 O O . MET A 1 189 ? 3.373 12.919 -4.937 1.00 95.88 189 MET A O 1
ATOM 1389 N N . ALA A 1 190 ? 3.726 13.573 -7.052 1.00 95.81 190 ALA A N 1
ATOM 1390 C CA . ALA A 1 190 ? 2.688 14.600 -7.027 1.00 95.81 190 ALA A CA 1
ATOM 1391 C C . ALA A 1 190 ? 1.270 14.013 -6.959 1.00 95.81 190 ALA A C 1
ATOM 1393 O O . ALA A 1 190 ? 0.390 14.626 -6.361 1.00 95.81 190 ALA A O 1
ATOM 1394 N N . VAL A 1 191 ? 1.047 12.855 -7.582 1.00 95.75 191 VAL A N 1
ATOM 1395 C CA . VAL A 1 191 ? -0.259 12.188 -7.656 1.00 95.75 191 VAL A CA 1
ATOM 1396 C C . VAL A 1 191 ? -0.503 11.270 -6.458 1.00 95.75 191 VAL A C 1
ATOM 1398 O O . VAL A 1 191 ? -1.635 11.185 -5.986 1.00 95.75 191 VAL A O 1
ATOM 1401 N N . GLY A 1 192 ? 0.525 10.582 -5.958 1.00 90.88 192 GLY A N 1
ATOM 1402 C CA . GLY A 1 192 ? 0.401 9.743 -4.763 1.00 90.88 192 GLY A CA 1
ATOM 1403 C C . GLY A 1 192 ? 0.403 10.528 -3.444 1.00 90.88 192 GLY A C 1
ATOM 1404 O O . GLY A 1 192 ? -0.016 9.986 -2.419 1.00 90.88 192 GLY A O 1
ATOM 1405 N N . GLY A 1 193 ? 0.847 11.790 -3.473 1.00 78.62 193 GLY A N 1
ATOM 1406 C CA . GLY A 1 193 ? 0.787 12.744 -2.363 1.00 78.62 193 GLY A CA 1
ATOM 1407 C C . GLY A 1 193 ? -0.625 13.160 -1.983 1.00 78.62 193 GLY A C 1
ATOM 1408 O O . GLY A 1 193 ? -1.366 13.685 -2.839 1.00 78.62 193 GLY A O 1
#

Organism: NCBI:txid33014

pLDDT: mean 91.47, std 9.54, range [47.59, 98.5]

Secondary structure (DSSP, 8-state):
----TTSPPPPPPPPPPHHHHHHHHHHHHHHTSPP-SHHHHHHHHHHHHHHHHHHHHHHHS-THHHHHHHHHHHHHHHHHHTT--HHHHHHHHHHHHHHHHHHHTTHHHHSGGGHHHHHHHHHHHHHHHHHHHHHHTT-----SHHHHHHHHHHHHHHHHHHHHHHHHHHHHHT-TTS---HHHHHHHHHHH-

Radius of gyration: 19.55 Å; chains: 1; bounding box: 60×49×48 Å

Sequence (193 aa):
MLTDPTGPNPPDAPAPPADVAAFAGLAGLTFLRPPRGVTAVLADVVRVIGLLTFLFSVFAWTGTTSAMFALALLGLVAPRGLGARPGLDLGIGITTLVSAASNRLDLYETLPWWDIPAHLVTTAALAALVILLADRAGVVVDRRSLPLGFLALTVGLALSALWELGEWAGQAWLDPEILTGYSDTIGDMAVGG

InterPro domains:
  IPR014509 Inner membrane protein YjdF-like [PF09997] (58-191)